Protein AF-A0A6C0AIC6-F1 (afdb_monomer)

Nearest PDB structures (foldseek):
  6isl-assembly1_B-2  TM=5.648E-01  e=3.496E+00  Streptomyces xiamenensis 318
  8th5-assembly1_A  TM=4.458E-01  e=1.297E+00  Homo sapiens
  7xhg-assembly2_C  TM=4.713E-01  e=1.448E+00  Homo sapiens
  3q90-assembly1_A  TM=4.656E-01  e=1.907E+00  Homo sapiens
  7xhg-assembly1_A  TM=4.462E-01  e=1.805E+00  Homo sapiens

Secondary structure (DSSP, 8-state):
---EEEEEEEEEEEE-TTS-EEEEEEEEEEETT--EEEEEEEEEEPPTT-------PPEEEEEEEE-SPPPHHHHHHHHHHS-SS--TTHHHHHHHHHHHHHHHHHHHHHHHHHHHHHHHHHHHHHHHHHHHHHHHHHHHHHHHHHHHHHHHHHHHHHHHHHHHHHHHHHHHHHHHHHHHT-----------------------PPPTT-PPPPPGGG----EEEETTTTEEEEPPP-

Sequence (238 aa):
MTEYVLNVECTEVKVDQNYSHISTTLFFQIDVHGNVTIKKQSYDVPSYNNQNPGSFAPEDIFILHDNIPIPKYTIEVFKQLLPVGSSRRAELYWPHYLTVIESIKICKQKIKEDLEQDKQLESERRRRDVLLEEIKQLETQLESARQADASKRNDLIRDNEKLKAENKQLWESIERKKMGEKKNPSDPVSFYQRQFKPTVMSHGWHNPGGAVICTPSNAQNSMVYNAGTGIYEPGSMF

Structure (mmCIF, N/CA/C/O backbone):
data_AF-A0A6C0AIC6-F1
#
_entry.id   AF-A0A6C0AIC6-F1
#
loop_
_atom_site.group_PDB
_atom_site.id
_atom_site.type_symbol
_atom_site.label_atom_id
_atom_site.label_alt_id
_atom_site.label_comp_id
_atom_site.label_asym_id
_atom_site.label_entity_id
_atom_site.label_seq_id
_atom_site.pdbx_PDB_ins_code
_atom_site.Cartn_x
_atom_site.Cartn_y
_atom_site.Cartn_z
_atom_site.occupancy
_atom_site.B_iso_or_equiv
_atom_site.auth_seq_id
_atom_site.auth_comp_id
_atom_site.auth_asym_id
_atom_site.auth_atom_id
_atom_site.pdbx_PDB_model_num
ATOM 1 N N . MET A 1 1 ? 1.750 -12.369 -30.652 1.00 54.22 1 MET A N 1
ATOM 2 C CA . MET A 1 1 ? 2.609 -11.202 -30.947 1.00 54.22 1 MET A CA 1
ATOM 3 C C . MET A 1 1 ? 2.457 -10.239 -29.792 1.00 54.22 1 MET A C 1
ATOM 5 O O . MET A 1 1 ? 1.321 -9.980 -29.417 1.00 54.22 1 MET A O 1
ATOM 9 N N . THR A 1 2 ? 3.557 -9.783 -29.200 1.00 69.38 2 THR A N 1
ATOM 10 C CA . THR A 1 2 ? 3.519 -8.773 -28.135 1.00 69.38 2 THR A CA 1
ATOM 11 C C . THR A 1 2 ? 3.283 -7.410 -28.775 1.00 69.38 2 THR A C 1
ATOM 13 O O . THR A 1 2 ? 4.000 -7.037 -29.701 1.00 69.38 2 THR A O 1
ATOM 16 N N . GLU A 1 3 ? 2.248 -6.701 -28.335 1.00 84.44 3 GLU A N 1
ATOM 17 C CA . GLU A 1 3 ? 1.933 -5.357 -28.818 1.00 84.44 3 GLU A CA 1
ATOM 18 C C . GLU A 1 3 ? 2.703 -4.324 -27.983 1.00 84.44 3 GLU A C 1
ATOM 20 O O . GLU A 1 3 ? 2.689 -4.376 -26.749 1.00 84.44 3 GLU A O 1
ATOM 25 N N . TYR A 1 4 ? 3.398 -3.402 -28.654 1.00 82.56 4 TYR A N 1
ATOM 26 C CA . TYR A 1 4 ? 4.244 -2.397 -28.011 1.00 82.56 4 TYR A CA 1
ATOM 27 C C . TYR A 1 4 ? 3.631 -1.005 -28.131 1.00 82.56 4 TYR A C 1
ATOM 29 O O . TYR A 1 4 ? 3.307 -0.552 -29.226 1.00 82.56 4 TYR A O 1
ATOM 37 N N . VAL A 1 5 ? 3.519 -0.304 -27.002 1.00 84.12 5 VAL A N 1
ATOM 38 C CA . VAL A 1 5 ? 3.071 1.100 -26.951 1.00 84.12 5 VAL A CA 1
ATOM 39 C C . VAL A 1 5 ? 4.210 2.076 -27.210 1.00 84.12 5 VAL A C 1
ATOM 41 O O . VAL A 1 5 ? 3.963 3.232 -27.549 1.00 84.12 5 VAL A O 1
ATOM 44 N N . LEU A 1 6 ? 5.452 1.620 -27.054 1.00 78.69 6 LEU A N 1
ATOM 45 C CA . LEU A 1 6 ? 6.650 2.349 -27.431 1.00 78.69 6 LEU A CA 1
ATOM 46 C C . LEU A 1 6 ? 7.701 1.349 -27.913 1.00 78.69 6 LEU A C 1
ATOM 48 O O . LEU A 1 6 ? 7.986 0.371 -27.228 1.00 78.69 6 LEU A O 1
ATOM 52 N N . ASN A 1 7 ? 8.271 1.601 -29.086 1.00 82.94 7 ASN A N 1
ATOM 53 C CA . ASN A 1 7 ? 9.346 0.803 -29.661 1.00 82.94 7 ASN A CA 1
ATOM 54 C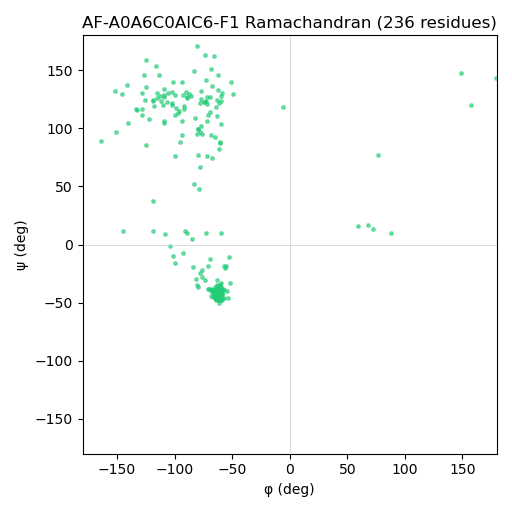 C . ASN A 1 7 ? 10.338 1.759 -30.320 1.00 82.94 7 ASN A C 1
ATOM 56 O O . ASN A 1 7 ? 10.044 2.344 -31.362 1.00 82.94 7 ASN A O 1
ATOM 60 N N . VAL A 1 8 ? 11.471 1.971 -29.662 1.00 78.00 8 VAL A N 1
ATOM 61 C CA . VAL A 1 8 ? 12.522 2.883 -30.103 1.00 78.00 8 VAL A CA 1
ATOM 62 C C . VAL A 1 8 ? 13.760 2.067 -30.417 1.00 78.00 8 VAL A C 1
ATOM 64 O O . VAL A 1 8 ? 14.212 1.265 -29.602 1.00 78.00 8 VAL A O 1
ATOM 67 N N . GLU A 1 9 ? 14.317 2.312 -31.594 1.00 78.31 9 GLU A N 1
ATOM 68 C CA . GLU A 1 9 ? 15.585 1.756 -32.039 1.00 78.31 9 GLU A CA 1
ATOM 69 C C . GLU A 1 9 ? 16.551 2.912 -32.295 1.00 78.31 9 GLU A C 1
ATOM 71 O O . GLU A 1 9 ? 16.244 3.847 -33.041 1.00 78.31 9 GLU A O 1
ATOM 76 N N . CYS A 1 10 ? 17.704 2.877 -31.634 1.00 71.69 10 CYS A N 1
ATOM 77 C CA . CYS A 1 10 ? 18.734 3.897 -31.753 1.00 71.69 10 CYS A CA 1
ATOM 78 C C . CYS A 1 10 ? 20.075 3.240 -32.068 1.00 71.69 10 CYS A C 1
ATOM 80 O O . CYS A 1 10 ? 20.604 2.492 -31.247 1.00 71.69 10 CYS A O 1
ATOM 82 N N . THR A 1 11 ? 20.630 3.548 -33.237 1.00 72.75 11 THR A N 1
ATOM 83 C CA . THR A 1 11 ? 21.897 2.983 -33.709 1.00 72.75 11 THR A CA 1
ATOM 84 C C . THR A 1 11 ? 22.983 4.048 -33.718 1.00 72.75 11 THR A C 1
ATOM 86 O O . THR A 1 11 ? 22.878 5.055 -34.417 1.00 72.75 11 THR A O 1
ATOM 89 N N . GLU A 1 12 ? 24.046 3.808 -32.963 1.00 72.69 12 GLU A N 1
ATOM 90 C CA . GLU A 1 12 ? 25.283 4.580 -32.969 1.00 72.69 12 GLU A CA 1
ATOM 91 C C . GLU A 1 12 ? 26.339 3.820 -33.783 1.00 72.69 12 GLU A C 1
ATOM 93 O O . GLU A 1 12 ? 26.426 2.594 -33.705 1.00 72.69 12 GLU A O 1
ATOM 98 N N . VAL A 1 13 ? 27.140 4.526 -34.582 1.00 66.50 13 VAL A N 1
ATOM 99 C CA . VAL A 1 13 ? 28.290 3.945 -35.290 1.00 66.50 13 VAL A CA 1
ATOM 100 C C . VAL A 1 13 ? 29.520 4.721 -34.861 1.00 66.50 13 VAL A C 1
ATOM 102 O O . VAL A 1 13 ? 29.683 5.871 -35.253 1.00 66.50 13 VAL A O 1
ATOM 105 N N . LYS A 1 14 ? 30.380 4.093 -34.062 1.00 67.88 14 LYS A N 1
ATOM 106 C CA . LYS A 1 14 ? 31.665 4.661 -33.661 1.00 67.88 14 LYS A CA 1
ATOM 107 C C . LYS A 1 14 ? 32.748 4.186 -34.605 1.00 67.88 14 LYS A C 1
ATOM 109 O O . LYS A 1 14 ? 32.785 3.021 -34.993 1.00 67.88 14 LYS A O 1
ATOM 114 N N . VAL A 1 15 ? 33.645 5.096 -34.954 1.00 62.31 15 VAL A N 1
ATOM 115 C CA . VAL A 1 15 ? 34.901 4.748 -35.615 1.00 62.31 15 VAL A CA 1
ATOM 116 C C . VAL A 1 15 ? 35.950 4.659 -34.520 1.00 62.31 15 VAL A C 1
ATOM 118 O O . VAL A 1 15 ? 36.215 5.651 -33.842 1.00 62.31 15 VAL A O 1
ATOM 121 N N . ASP A 1 16 ? 36.495 3.469 -34.303 1.00 62.94 16 ASP A N 1
ATOM 122 C CA . ASP A 1 16 ? 37.614 3.304 -33.381 1.00 62.94 16 ASP A CA 1
ATOM 123 C C . ASP A 1 16 ? 38.902 3.872 -34.006 1.00 62.94 16 ASP A C 1
ATOM 125 O O . ASP A 1 16 ? 38.997 4.073 -35.220 1.00 62.94 16 ASP A O 1
ATOM 129 N N . GLN A 1 17 ? 39.923 4.111 -33.183 1.00 60.12 17 GLN A N 1
ATOM 130 C CA . GLN A 1 17 ? 41.223 4.665 -33.581 1.00 60.12 17 GLN A CA 1
ATOM 131 C C . GLN A 1 17 ? 41.917 3.843 -34.684 1.00 60.12 17 GLN A C 1
ATOM 133 O O . GLN A 1 17 ? 42.757 4.367 -35.413 1.00 60.12 17 GLN A O 1
ATOM 138 N N . ASN A 1 18 ? 41.522 2.577 -34.847 1.00 62.12 18 ASN A N 1
ATOM 139 C CA . ASN A 1 18 ? 42.012 1.655 -35.870 1.00 62.12 18 ASN A CA 1
ATOM 140 C C . ASN A 1 18 ? 41.199 1.670 -37.183 1.00 62.12 18 ASN A C 1
ATOM 142 O O . ASN A 1 18 ? 41.371 0.774 -38.007 1.00 62.12 18 ASN A O 1
ATOM 146 N N . TYR A 1 19 ? 40.301 2.643 -37.392 1.00 59.47 19 TYR A N 1
ATOM 147 C CA . TYR A 1 19 ? 39.369 2.702 -38.535 1.00 59.47 19 TYR A CA 1
ATOM 148 C C . TYR A 1 19 ? 38.418 1.494 -38.646 1.00 59.47 19 TYR A C 1
ATOM 150 O O . TYR A 1 19 ? 37.790 1.277 -39.685 1.00 59.47 19 TYR A O 1
ATOM 158 N N . SER A 1 20 ? 38.284 0.706 -37.579 1.00 61.06 20 SER A N 1
ATOM 159 C CA . SER A 1 20 ? 37.204 -0.263 -37.431 1.00 61.06 20 SER A CA 1
ATOM 160 C C . SER A 1 20 ? 35.926 0.477 -37.054 1.00 61.06 20 SER A C 1
ATOM 162 O O . SER A 1 20 ? 35.912 1.335 -36.170 1.00 61.06 20 SER A O 1
ATOM 164 N N . HIS A 1 21 ? 34.841 0.160 -37.750 1.00 66.88 21 HIS A N 1
ATOM 165 C CA . HIS A 1 21 ? 33.531 0.712 -37.456 1.00 66.88 21 HIS A CA 1
ATOM 166 C C . HIS A 1 21 ? 32.839 -0.242 -36.480 1.00 66.88 21 HIS A C 1
ATOM 168 O O . HIS A 1 21 ? 32.621 -1.398 -36.812 1.00 66.88 21 HIS A O 1
ATOM 174 N N . ILE A 1 22 ? 32.494 0.218 -35.283 1.00 69.25 22 ILE A N 1
ATOM 175 C CA . ILE A 1 22 ? 31.674 -0.544 -34.337 1.00 69.25 22 ILE A CA 1
ATOM 176 C C . ILE A 1 22 ? 30.307 0.109 -34.328 1.00 69.25 22 ILE A C 1
ATOM 178 O O . ILE A 1 22 ? 30.186 1.300 -34.035 1.00 69.25 22 ILE A O 1
ATOM 182 N N . SER A 1 23 ? 29.267 -0.656 -34.629 1.00 73.12 23 SER A N 1
ATOM 183 C CA . SER A 1 23 ? 27.908 -0.163 -34.496 1.00 73.12 23 SER A CA 1
ATOM 184 C C . SER A 1 23 ? 27.226 -0.773 -33.289 1.00 73.12 23 SER A C 1
ATOM 186 O O . SER A 1 23 ? 27.244 -1.978 -33.076 1.00 73.12 23 SER A O 1
ATOM 188 N N . THR A 1 24 ? 26.620 0.081 -32.478 1.00 74.06 24 THR A N 1
ATOM 189 C CA . THR A 1 24 ? 25.847 -0.294 -31.304 1.00 74.06 24 THR A CA 1
ATOM 190 C C . THR A 1 24 ? 24.399 0.108 -31.525 1.00 74.06 24 THR A C 1
ATOM 192 O O . THR A 1 24 ? 24.121 1.274 -31.783 1.00 74.06 24 THR A O 1
ATOM 195 N N . THR A 1 25 ? 23.467 -0.830 -31.379 1.00 76.19 25 THR A N 1
ATOM 196 C CA . THR A 1 25 ? 22.026 -0.558 -31.438 1.00 76.19 25 THR A CA 1
ATOM 197 C C . THR A 1 25 ? 21.384 -0.767 -30.074 1.00 76.19 25 THR A C 1
ATOM 199 O O . THR A 1 25 ? 21.554 -1.809 -29.445 1.00 76.19 25 THR A O 1
ATOM 202 N N . LEU A 1 26 ? 20.648 0.235 -29.605 1.00 75.56 26 LEU A N 1
ATOM 203 C CA . LEU A 1 26 ? 19.804 0.176 -28.422 1.00 75.56 26 LEU A CA 1
ATOM 204 C C . LEU A 1 26 ? 18.348 0.030 -28.861 1.00 75.56 26 LEU A C 1
ATOM 206 O O . LEU A 1 26 ? 17.804 0.910 -29.524 1.00 75.56 26 LEU A O 1
ATOM 210 N N . PHE A 1 27 ? 17.716 -1.052 -28.433 1.00 80.25 27 PHE A N 1
ATOM 211 C CA . PHE A 1 27 ? 16.282 -1.263 -28.521 1.00 80.25 27 PHE A CA 1
ATOM 212 C C . PHE A 1 27 ? 15.664 -0.944 -27.168 1.00 80.25 27 PHE A C 1
ATOM 214 O O . PHE A 1 27 ? 16.094 -1.455 -26.132 1.00 80.25 27 PHE A O 1
ATOM 221 N N . PHE A 1 28 ? 14.641 -0.107 -27.182 1.00 79.50 28 PHE A N 1
ATOM 222 C CA . PHE A 1 28 ? 13.877 0.270 -26.010 1.00 79.50 28 PHE A CA 1
ATOM 223 C C . PHE A 1 28 ? 12.397 0.051 -26.305 1.00 79.50 28 PHE A C 1
ATOM 225 O O . PHE A 1 28 ? 11.803 0.735 -27.138 1.00 79.50 28 PHE A O 1
ATOM 232 N N . GLN A 1 29 ? 11.812 -0.932 -25.633 1.00 85.31 29 GLN A N 1
ATOM 233 C CA . GLN A 1 29 ? 10.459 -1.402 -25.877 1.00 85.31 29 GLN A CA 1
ATOM 234 C C . GLN A 1 29 ? 9.637 -1.347 -24.597 1.00 85.31 29 GLN A C 1
ATOM 236 O O . GLN A 1 29 ? 10.093 -1.767 -23.535 1.00 85.31 29 GLN A O 1
ATOM 241 N N . ILE A 1 30 ? 8.408 -0.854 -24.713 1.00 82.12 30 ILE A N 1
ATOM 242 C CA . ILE A 1 30 ? 7.400 -0.898 -23.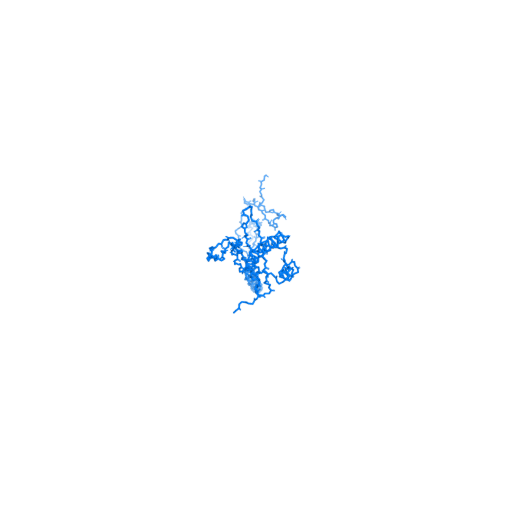659 1.00 82.12 30 ILE A CA 1
ATOM 243 C C . ILE A 1 30 ? 6.153 -1.557 -24.235 1.00 82.12 30 ILE A C 1
ATOM 245 O O . ILE A 1 30 ? 5.643 -1.114 -25.268 1.00 82.12 30 ILE A O 1
ATOM 249 N N . ASP A 1 31 ? 5.675 -2.617 -23.592 1.00 86.19 31 ASP A N 1
ATOM 250 C CA . ASP A 1 31 ? 4.458 -3.314 -24.012 1.00 86.19 31 ASP A CA 1
ATOM 251 C C . ASP A 1 31 ? 3.172 -2.607 -23.538 1.00 86.19 31 ASP A C 1
ATOM 253 O O . ASP A 1 31 ? 3.204 -1.668 -22.739 1.00 86.19 31 ASP A O 1
ATOM 257 N N . VAL A 1 32 ? 2.013 -3.059 -24.022 1.00 84.12 32 VAL A N 1
ATOM 258 C CA . VAL A 1 32 ? 0.688 -2.547 -23.604 1.00 84.12 32 VAL A CA 1
ATOM 259 C C . VAL A 1 32 ? 0.404 -2.653 -22.102 1.00 84.12 32 VAL A C 1
ATOM 261 O O . VAL A 1 32 ? -0.473 -1.951 -21.593 1.00 84.12 32 VAL A O 1
ATOM 264 N N . HIS A 1 33 ? 1.140 -3.502 -21.386 1.00 81.75 33 HIS A N 1
ATOM 265 C CA . HIS A 1 33 ? 1.026 -3.681 -19.944 1.00 81.75 33 HIS A CA 1
ATOM 266 C C . HIS A 1 33 ? 1.995 -2.784 -19.162 1.00 81.75 33 HIS A C 1
ATOM 268 O O . HIS A 1 33 ? 1.874 -2.699 -17.945 1.00 81.75 33 HIS A O 1
ATOM 274 N N . GLY A 1 34 ? 2.903 -2.071 -19.836 1.00 74.62 34 GLY A N 1
ATOM 275 C CA . GLY A 1 34 ? 3.906 -1.206 -19.219 1.00 74.62 34 GLY A CA 1
ATOM 276 C C . GLY A 1 34 ? 5.204 -1.925 -18.847 1.00 74.62 34 GLY A C 1
ATOM 277 O O . GLY A 1 34 ? 6.036 -1.331 -18.159 1.00 74.62 34 GLY A O 1
ATOM 278 N N . ASN A 1 35 ? 5.406 -3.175 -19.272 1.00 81.06 35 ASN A N 1
ATOM 279 C CA . ASN A 1 35 ? 6.665 -3.885 -19.056 1.00 81.06 35 ASN A CA 1
ATOM 280 C C . ASN A 1 35 ? 7.739 -3.321 -19.975 1.00 81.06 35 ASN A C 1
ATOM 282 O O . ASN A 1 35 ? 7.477 -3.007 -21.137 1.00 81.06 35 ASN A O 1
ATOM 286 N N . VAL A 1 36 ? 8.958 -3.213 -19.455 1.00 81.44 36 VAL A N 1
ATOM 287 C CA . VAL A 1 36 ? 10.064 -2.563 -20.160 1.00 81.44 36 VAL A CA 1
ATOM 288 C C . VAL A 1 36 ? 11.069 -3.622 -20.592 1.00 81.44 36 VAL A C 1
ATOM 290 O O . VAL A 1 36 ? 11.547 -4.407 -19.775 1.00 81.44 36 VAL A O 1
ATOM 293 N N . THR A 1 37 ? 11.405 -3.621 -21.878 1.00 82.56 37 THR A N 1
ATOM 294 C CA . THR A 1 37 ? 12.504 -4.400 -22.447 1.00 82.56 37 THR A CA 1
ATOM 295 C C . THR A 1 37 ? 13.535 -3.449 -23.036 1.00 82.56 37 THR A C 1
ATOM 297 O O . THR A 1 37 ? 13.235 -2.676 -23.942 1.00 82.56 37 THR A O 1
ATOM 300 N N . ILE A 1 38 ? 14.760 -3.504 -22.520 1.00 77.75 38 ILE A N 1
ATOM 301 C CA . ILE A 1 38 ? 15.888 -2.720 -23.025 1.00 77.75 38 ILE A CA 1
ATOM 302 C C . ILE A 1 38 ? 16.954 -3.689 -23.490 1.00 77.75 38 ILE A C 1
ATOM 304 O O . ILE A 1 38 ? 17.424 -4.513 -22.709 1.00 77.75 38 ILE A O 1
ATOM 308 N N . LYS A 1 39 ? 17.356 -3.577 -24.749 1.00 81.12 39 LYS A N 1
ATOM 309 C CA . LYS A 1 39 ? 18.351 -4.451 -25.351 1.00 81.12 39 LYS A CA 1
ATOM 310 C C . LYS A 1 39 ? 19.440 -3.623 -26.015 1.00 81.12 39 LYS A C 1
ATOM 312 O O . LYS A 1 39 ? 19.137 -2.729 -26.791 1.00 81.12 39 LYS A O 1
ATOM 317 N N . LYS A 1 40 ? 20.704 -3.918 -25.733 1.00 76.00 40 LYS A N 1
ATOM 318 C CA . LYS A 1 40 ? 21.862 -3.333 -26.415 1.00 76.00 40 LYS A CA 1
ATOM 319 C C . LYS A 1 40 ? 22.539 -4.422 -27.233 1.00 76.00 40 LYS A C 1
ATOM 321 O O . LYS A 1 40 ? 22.948 -5.433 -26.670 1.00 76.00 40 LYS A O 1
ATOM 326 N N . GLN A 1 41 ? 22.679 -4.193 -28.528 1.00 78.69 41 GLN A N 1
ATOM 327 C CA . GLN A 1 41 ? 23.420 -5.043 -29.451 1.00 78.69 41 GLN A CA 1
ATOM 328 C C . GLN A 1 41 ? 24.641 -4.295 -29.970 1.00 78.69 41 GLN A C 1
ATOM 330 O O . GLN A 1 41 ? 24.569 -3.083 -30.168 1.00 78.69 41 GLN A O 1
ATOM 335 N N . SER A 1 42 ? 25.745 -4.994 -30.208 1.00 74.12 42 SER A N 1
ATOM 336 C CA . SER A 1 42 ? 26.882 -4.447 -30.951 1.00 74.12 42 SER A CA 1
ATOM 337 C C . SER A 1 42 ? 27.246 -5.363 -32.103 1.00 74.12 42 SER A C 1
ATOM 339 O O . SER A 1 42 ? 27.118 -6.582 -31.998 1.00 74.12 42 SER A O 1
ATOM 341 N N . TYR A 1 43 ? 27.699 -4.765 -33.195 1.00 73.19 43 TYR A N 1
ATOM 342 C CA . TYR A 1 43 ? 28.222 -5.468 -34.350 1.00 73.19 43 TYR A CA 1
ATOM 343 C C . TYR A 1 43 ? 29.423 -4.722 -34.924 1.00 73.19 43 TYR A C 1
ATOM 345 O O . TYR A 1 43 ? 29.417 -3.494 -35.052 1.00 73.19 43 TYR A O 1
ATOM 353 N N . ASP A 1 44 ? 30.450 -5.485 -35.281 1.00 66.38 44 ASP A N 1
ATOM 354 C CA . ASP A 1 44 ? 31.583 -4.971 -36.036 1.00 66.38 44 ASP A CA 1
ATOM 355 C C . ASP A 1 44 ? 31.147 -4.745 -37.484 1.00 66.38 44 ASP A C 1
ATOM 357 O O . ASP A 1 44 ? 30.668 -5.645 -38.176 1.00 66.38 44 ASP A O 1
ATOM 361 N N . VAL A 1 45 ? 31.293 -3.510 -37.946 1.00 63.81 45 VAL A N 1
ATOM 362 C CA . VAL A 1 45 ? 31.045 -3.117 -39.326 1.00 63.81 45 VAL A CA 1
ATOM 363 C C . VAL A 1 45 ? 32.374 -3.247 -40.079 1.00 63.81 45 VAL A C 1
ATOM 365 O O . VAL A 1 45 ? 33.345 -2.554 -39.754 1.00 63.81 45 VAL A O 1
ATOM 368 N N . PRO A 1 46 ? 32.460 -4.139 -41.081 1.00 57.12 46 PRO A N 1
ATOM 369 C CA . PRO A 1 46 ? 33.702 -4.359 -41.805 1.00 57.12 46 PRO A CA 1
ATOM 370 C C . PRO A 1 46 ? 34.135 -3.075 -42.519 1.00 57.12 46 PRO A C 1
ATOM 372 O O . PRO A 1 46 ? 33.338 -2.423 -43.195 1.00 57.12 46 PRO A O 1
ATOM 375 N N . SER A 1 47 ? 35.413 -2.711 -42.385 1.00 57.38 47 SER A N 1
ATOM 376 C CA . SER A 1 47 ? 35.993 -1.666 -43.230 1.00 57.38 47 SER A CA 1
ATOM 377 C C . SER A 1 47 ? 36.083 -2.181 -44.672 1.00 57.38 47 SER A C 1
ATOM 379 O O . SER A 1 47 ? 36.248 -3.383 -44.901 1.00 57.38 47 SER A O 1
ATOM 381 N N . TYR A 1 48 ? 36.002 -1.271 -45.647 1.00 53.31 48 TYR A N 1
ATOM 382 C CA . TYR A 1 48 ? 36.007 -1.570 -47.090 1.00 53.31 48 TYR A CA 1
ATOM 383 C C . TYR A 1 48 ? 37.193 -2.440 -47.576 1.00 53.31 48 TYR A C 1
ATOM 385 O O . TYR A 1 48 ? 37.158 -2.921 -48.706 1.00 53.31 48 TYR A O 1
ATOM 393 N N . ASN A 1 49 ? 38.219 -2.673 -46.746 1.00 52.56 49 ASN A N 1
ATOM 394 C CA . ASN A 1 49 ? 39.432 -3.416 -47.096 1.00 52.56 49 ASN A CA 1
ATOM 395 C C . ASN A 1 49 ? 39.523 -4.852 -46.544 1.00 52.56 49 ASN A C 1
ATOM 397 O O . ASN A 1 49 ? 40.499 -5.535 -46.849 1.00 52.56 49 ASN A O 1
ATOM 401 N N . ASN A 1 50 ? 38.551 -5.350 -45.770 1.00 50.47 50 ASN A N 1
ATOM 402 C CA . ASN A 1 50 ? 38.615 -6.719 -45.243 1.00 50.47 50 ASN A CA 1
ATOM 403 C C . ASN A 1 50 ? 37.884 -7.723 -46.150 1.00 50.47 50 ASN A C 1
ATOM 405 O O . ASN A 1 50 ? 36.662 -7.812 -46.158 1.00 50.47 50 ASN A O 1
ATOM 409 N N . GLN A 1 51 ? 38.657 -8.535 -46.879 1.00 49.72 51 GLN A N 1
ATOM 410 C CA . GLN A 1 51 ? 38.185 -9.612 -47.767 1.00 49.72 51 GLN A CA 1
ATOM 411 C C . GLN A 1 51 ? 37.640 -10.858 -47.039 1.00 49.72 51 GLN A C 1
ATOM 413 O O . GLN A 1 51 ? 37.372 -11.869 -47.682 1.00 49.72 51 GLN A O 1
ATOM 418 N N . ASN A 1 52 ? 37.451 -10.808 -45.718 1.00 48.75 52 ASN A N 1
ATOM 419 C CA . ASN A 1 52 ? 36.849 -11.901 -44.959 1.00 48.75 52 ASN A CA 1
ATOM 420 C C . ASN A 1 52 ? 35.443 -11.505 -44.489 1.00 48.75 52 ASN A C 1
ATOM 422 O O . ASN A 1 52 ? 35.324 -10.761 -43.513 1.00 48.75 52 ASN A O 1
ATOM 426 N N . PRO A 1 53 ? 34.374 -12.024 -45.123 1.00 48.69 53 PRO A N 1
ATOM 427 C CA . PRO A 1 53 ? 33.014 -11.905 -44.623 1.00 48.69 53 PRO A CA 1
ATOM 428 C C . PRO A 1 53 ? 32.838 -12.922 -43.489 1.00 48.69 53 PRO A C 1
ATOM 430 O O . PRO A 1 53 ? 32.149 -13.931 -43.624 1.00 48.69 53 PRO A O 1
ATOM 433 N N . GLY A 1 54 ? 33.541 -12.705 -42.378 1.00 47.44 54 GLY A N 1
ATOM 434 C CA . GLY A 1 54 ? 33.249 -13.419 -41.145 1.00 47.44 54 GLY A CA 1
ATOM 435 C C . GLY A 1 54 ? 31.809 -13.106 -40.755 1.00 47.44 54 GLY A C 1
ATOM 436 O O . GLY A 1 54 ? 31.409 -11.948 -40.732 1.00 47.44 54 GLY A O 1
ATOM 437 N N . SER A 1 55 ? 31.012 -14.140 -40.518 1.00 47.97 55 SER A N 1
ATOM 438 C CA . SER A 1 55 ? 29.656 -14.043 -39.983 1.00 47.97 55 SER A CA 1
ATOM 439 C C . SER A 1 55 ? 29.701 -13.377 -38.600 1.00 47.97 55 SER A C 1
ATOM 441 O O . SER A 1 55 ? 29.812 -14.064 -37.585 1.00 47.97 55 SER A O 1
ATOM 443 N N . PHE A 1 56 ? 29.635 -12.050 -38.546 1.00 54.66 56 PHE A N 1
ATOM 444 C CA . PHE A 1 56 ? 29.506 -11.321 -37.290 1.00 54.66 56 PHE A CA 1
ATOM 445 C C . PHE A 1 56 ? 28.037 -11.359 -36.878 1.00 54.66 56 PHE A C 1
ATOM 447 O O . PHE A 1 56 ? 27.208 -10.592 -37.369 1.00 54.66 56 PHE A O 1
ATOM 454 N N . ALA A 1 57 ? 27.696 -12.329 -36.032 1.00 57.00 57 ALA A N 1
ATOM 455 C CA . ALA A 1 57 ? 26.393 -12.359 -35.392 1.00 57.00 57 ALA A CA 1
ATOM 456 C C . ALA A 1 57 ? 26.306 -11.169 -34.419 1.00 57.00 57 ALA A C 1
ATOM 458 O O . ALA A 1 57 ? 27.276 -10.913 -33.706 1.00 57.00 57 ALA A O 1
ATOM 459 N N . PRO A 1 58 ? 25.185 -10.429 -34.382 1.00 59.38 58 PRO A N 1
ATOM 460 C CA . PRO A 1 58 ? 25.003 -9.366 -33.405 1.00 59.38 58 PRO A CA 1
ATOM 461 C C . PRO A 1 58 ? 25.089 -9.960 -31.999 1.00 59.38 58 PRO A C 1
ATOM 463 O O . PRO A 1 58 ? 24.342 -10.883 -31.665 1.00 59.38 58 PRO A O 1
ATOM 466 N N . GLU A 1 59 ? 25.996 -9.435 -31.179 1.00 60.59 59 GLU A N 1
ATOM 467 C CA . GLU A 1 59 ? 26.114 -9.854 -29.787 1.00 60.59 59 GLU A CA 1
ATOM 468 C C . GLU A 1 59 ? 25.203 -8.992 -28.915 1.00 60.59 59 GLU A C 1
ATOM 470 O O . GLU A 1 59 ? 25.263 -7.756 -28.928 1.00 60.59 59 GLU A O 1
ATOM 475 N N . ASP A 1 60 ? 24.347 -9.658 -28.143 1.00 60.94 60 ASP A N 1
ATOM 476 C CA . ASP A 1 60 ? 23.499 -9.022 -27.145 1.00 60.94 60 ASP A CA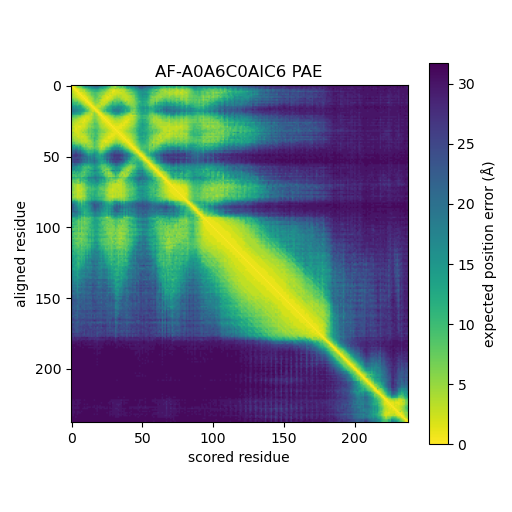 1
ATOM 477 C C . ASP A 1 60 ? 24.351 -8.677 -25.921 1.00 60.94 60 ASP A C 1
ATOM 479 O O . ASP A 1 60 ? 24.574 -9.500 -25.038 1.00 60.94 60 ASP A O 1
ATOM 483 N N . ILE A 1 61 ? 24.835 -7.439 -25.863 1.00 59.06 61 ILE A N 1
ATOM 484 C CA . ILE A 1 61 ? 25.696 -6.959 -24.774 1.00 59.06 61 ILE A CA 1
ATOM 485 C C . ILE A 1 61 ? 24.897 -6.741 -23.486 1.00 59.06 61 ILE A C 1
ATOM 487 O O . ILE A 1 61 ? 25.427 -6.854 -22.382 1.00 59.06 61 ILE A O 1
ATOM 491 N N . PHE A 1 62 ? 23.619 -6.383 -23.605 1.00 58.56 62 PHE A N 1
ATOM 492 C CA . PHE A 1 62 ? 22.768 -6.115 -22.453 1.00 58.56 62 PHE A CA 1
ATOM 493 C C . PHE A 1 62 ? 21.314 -6.410 -22.786 1.00 58.56 62 PHE A C 1
ATOM 495 O O . PHE A 1 62 ? 20.810 -5.938 -23.803 1.00 58.56 62 PHE A O 1
ATOM 502 N N . ILE A 1 63 ? 20.634 -7.144 -21.909 1.00 63.88 63 ILE A N 1
ATOM 503 C CA . ILE A 1 63 ? 19.194 -7.366 -21.983 1.00 63.88 63 ILE A CA 1
ATOM 504 C C . ILE A 1 63 ? 18.620 -7.140 -20.586 1.00 63.88 63 ILE A C 1
ATOM 506 O O . ILE A 1 63 ? 18.938 -7.867 -19.648 1.00 63.88 63 ILE A O 1
ATOM 510 N N . LEU A 1 64 ? 17.767 -6.132 -20.452 1.00 65.12 64 LEU A N 1
ATOM 511 C CA . LEU A 1 64 ? 16.943 -5.906 -19.274 1.00 65.12 64 LEU A CA 1
ATOM 512 C C . LEU A 1 64 ? 15.504 -6.219 -19.655 1.00 65.12 64 LEU A C 1
ATOM 514 O O . LEU A 1 64 ? 14.873 -5.454 -20.380 1.00 65.12 64 LEU A O 1
ATOM 518 N N . HIS A 1 65 ? 15.013 -7.356 -19.172 1.00 67.75 65 HIS A N 1
ATOM 519 C CA . HIS A 1 65 ? 13.595 -7.688 -19.159 1.00 67.75 65 HIS A CA 1
ATOM 520 C C . HIS A 1 65 ? 13.059 -7.389 -17.771 1.00 67.75 65 HIS A C 1
ATOM 522 O O . HIS A 1 65 ? 13.510 -7.980 -16.790 1.00 67.75 65 HIS A O 1
ATOM 528 N N . ASP A 1 66 ? 12.121 -6.458 -17.683 1.00 63.28 66 ASP A N 1
ATOM 529 C CA . ASP A 1 66 ? 11.575 -6.048 -16.404 1.00 63.28 66 ASP A CA 1
ATOM 530 C C . ASP A 1 66 ? 10.047 -6.004 -16.469 1.00 63.28 66 ASP A C 1
ATOM 532 O O . ASP A 1 66 ? 9.452 -5.217 -17.211 1.00 63.28 66 ASP A O 1
ATOM 536 N N . ASN A 1 67 ? 9.448 -6.880 -15.660 1.00 67.94 67 ASN A N 1
ATOM 537 C CA . ASN A 1 67 ? 8.013 -7.137 -15.577 1.00 67.94 67 ASN A CA 1
ATOM 538 C C . ASN A 1 67 ? 7.303 -6.237 -14.556 1.00 67.94 67 ASN A C 1
ATOM 540 O O . ASN A 1 67 ? 6.160 -6.508 -14.198 1.00 67.94 67 ASN A O 1
ATOM 544 N N . ILE A 1 68 ? 7.980 -5.220 -14.013 1.00 69.62 68 ILE A N 1
ATOM 545 C CA . ILE A 1 68 ? 7.323 -4.205 -13.190 1.00 69.62 68 ILE A CA 1
ATOM 546 C C . ILE A 1 68 ? 6.694 -3.182 -14.144 1.00 69.62 68 ILE A C 1
ATOM 548 O O . ILE A 1 68 ? 7.445 -2.424 -14.781 1.00 69.62 68 ILE A O 1
ATOM 552 N N . PRO A 1 69 ? 5.352 -3.150 -14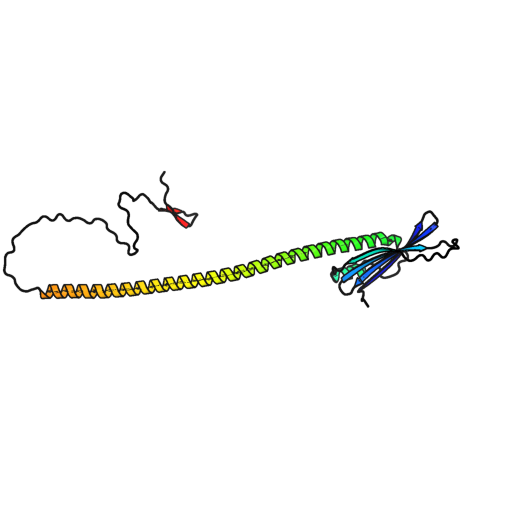.256 1.00 75.56 69 PRO A N 1
ATOM 553 C CA . PRO A 1 69 ? 4.670 -2.285 -15.197 1.00 75.56 69 PRO A CA 1
ATOM 554 C C . PRO A 1 69 ? 4.815 -0.828 -14.768 1.00 75.56 69 PRO A C 1
ATOM 556 O O . PRO A 1 69 ? 4.511 -0.467 -13.629 1.00 75.56 69 PRO A O 1
ATOM 559 N N . ILE A 1 70 ? 5.282 0.025 -15.677 1.00 78.62 70 ILE A N 1
ATOM 560 C CA . ILE A 1 70 ? 5.334 1.462 -15.417 1.00 78.62 70 ILE A CA 1
ATOM 561 C C . ILE A 1 70 ? 3.973 2.126 -15.697 1.00 78.62 70 ILE A C 1
ATOM 563 O O . ILE A 1 70 ? 3.239 1.690 -16.589 1.00 78.62 70 ILE A O 1
ATOM 567 N N . PRO A 1 71 ? 3.613 3.204 -14.979 1.00 78.06 71 PRO A N 1
ATOM 568 C CA . PRO A 1 71 ? 2.330 3.871 -15.165 1.00 78.06 71 PRO A CA 1
ATOM 569 C C . PRO A 1 71 ? 2.147 4.467 -16.567 1.00 78.06 71 PRO A C 1
ATOM 571 O O . PRO A 1 71 ? 3.075 5.024 -17.155 1.00 78.06 71 PRO A O 1
ATOM 574 N N . LYS A 1 72 ? 0.904 4.455 -17.070 1.00 80.88 72 LYS A N 1
ATOM 575 C CA . LYS A 1 72 ? 0.557 4.979 -18.407 1.00 80.88 72 LYS A CA 1
ATOM 576 C C . LYS A 1 72 ? 0.999 6.426 -18.635 1.00 80.88 72 LYS A C 1
ATOM 578 O O . LYS A 1 72 ? 1.500 6.741 -19.707 1.00 80.88 72 LYS A O 1
ATOM 583 N N . TYR A 1 73 ? 0.865 7.300 -17.637 1.00 80.44 73 TYR A N 1
ATOM 584 C CA . TYR A 1 73 ? 1.300 8.695 -17.772 1.00 80.44 73 TYR A CA 1
ATOM 585 C C . TYR A 1 73 ? 2.819 8.802 -17.988 1.00 80.44 73 TYR A C 1
ATOM 587 O O . TYR A 1 73 ? 3.276 9.659 -18.736 1.00 80.44 73 TYR A O 1
ATOM 595 N N . THR A 1 74 ? 3.606 7.911 -17.374 1.00 77.69 74 THR A N 1
ATOM 596 C CA . THR A 1 74 ? 5.061 7.854 -17.546 1.00 77.69 74 THR A CA 1
ATOM 597 C C . THR A 1 74 ? 5.419 7.410 -18.963 1.00 77.69 74 THR A C 1
ATOM 599 O O . THR A 1 74 ? 6.330 7.966 -19.570 1.00 77.69 74 THR A O 1
ATOM 602 N N . ILE A 1 75 ? 4.656 6.467 -19.525 1.00 78.25 75 ILE A N 1
ATOM 603 C CA . ILE A 1 75 ? 4.797 6.030 -20.921 1.00 78.25 75 ILE A CA 1
ATOM 604 C C . ILE A 1 75 ? 4.560 7.203 -21.882 1.00 78.25 75 ILE A C 1
ATOM 606 O O . ILE A 1 75 ? 5.346 7.399 -22.807 1.00 78.25 75 ILE A O 1
ATOM 610 N N . GLU A 1 76 ? 3.522 8.012 -21.654 1.00 79.31 76 GLU A N 1
ATOM 611 C CA . GLU A 1 76 ? 3.238 9.191 -22.487 1.00 79.31 76 GLU A CA 1
ATOM 612 C C . GLU A 1 76 ? 4.347 10.248 -22.407 1.00 79.31 76 GLU A C 1
ATOM 614 O O . GLU A 1 76 ? 4.733 10.817 -23.427 1.00 79.31 76 GLU A O 1
ATOM 619 N N . VAL A 1 77 ? 4.936 10.456 -21.225 1.00 78.62 77 VAL A N 1
ATOM 620 C CA . VAL A 1 77 ? 6.119 11.318 -21.075 1.00 78.62 77 VAL A CA 1
ATOM 621 C C . VAL A 1 77 ? 7.308 10.754 -21.859 1.00 78.62 77 VAL A C 1
ATOM 623 O O . VAL A 1 77 ? 7.979 11.494 -22.576 1.00 78.62 77 VAL A O 1
ATOM 626 N N . PHE A 1 78 ? 7.557 9.442 -21.803 1.00 75.31 78 PHE A N 1
ATOM 627 C CA . PHE A 1 78 ? 8.644 8.829 -22.572 1.00 75.31 78 PHE A CA 1
ATOM 628 C C . PHE A 1 78 ? 8.443 8.918 -24.082 1.00 75.31 78 PHE A C 1
ATOM 630 O O . PHE A 1 78 ? 9.415 9.168 -24.787 1.00 75.31 78 PHE A O 1
ATOM 637 N N . LYS A 1 79 ? 7.208 8.806 -24.584 1.00 75.56 79 LYS A N 1
ATOM 638 C CA . LYS A 1 79 ? 6.897 9.043 -26.006 1.00 75.56 79 LYS A CA 1
ATOM 639 C C . LYS A 1 79 ? 7.259 10.457 -26.466 1.00 75.56 79 LYS A C 1
ATOM 641 O O . LYS A 1 79 ? 7.624 10.640 -27.620 1.00 75.56 79 LYS A O 1
ATOM 646 N N . GLN A 1 80 ? 7.148 11.451 -25.584 1.00 75.19 80 GLN A N 1
ATOM 647 C CA . GLN A 1 80 ? 7.524 12.834 -25.891 1.00 75.19 80 GLN A CA 1
ATOM 648 C C . GLN A 1 80 ? 9.039 13.054 -25.806 1.00 75.19 80 GLN A C 1
ATOM 650 O O . GLN A 1 80 ? 9.595 13.827 -26.582 1.00 75.19 80 GLN A O 1
ATOM 655 N N . LEU A 1 81 ? 9.706 12.391 -24.856 1.00 71.19 81 LEU A N 1
ATOM 656 C CA . LEU A 1 81 ? 11.141 12.552 -24.615 1.00 71.19 81 LEU A CA 1
ATOM 657 C C . LEU A 1 81 ? 12.011 11.740 -25.575 1.00 71.19 81 LEU A C 1
ATOM 659 O O . LEU A 1 81 ? 13.147 12.133 -25.839 1.00 71.19 81 LEU A O 1
ATOM 663 N N . LEU A 1 82 ? 11.523 10.601 -26.059 1.00 69.19 82 LEU A N 1
ATOM 664 C CA . LEU A 1 82 ? 12.256 9.727 -26.963 1.00 69.19 82 LEU A CA 1
ATOM 665 C C 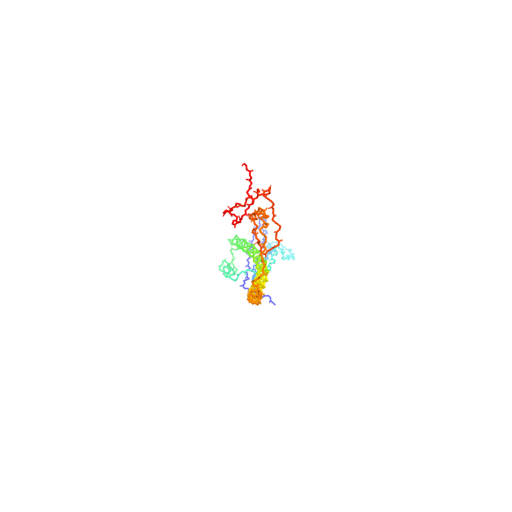. LEU A 1 82 ? 11.806 10.036 -28.394 1.00 69.19 82 LEU A C 1
ATOM 667 O O . LEU A 1 82 ? 10.647 9.789 -28.728 1.00 69.19 82 LEU A O 1
ATOM 671 N N . PRO A 1 83 ? 12.681 10.592 -29.250 1.00 63.69 83 PRO A N 1
ATOM 672 C CA . PRO A 1 83 ? 12.306 10.890 -30.622 1.00 63.69 83 PRO A CA 1
ATOM 673 C C . PRO A 1 83 ? 11.922 9.593 -31.344 1.00 63.69 83 PRO A C 1
ATOM 675 O O . PRO A 1 83 ? 12.717 8.661 -31.449 1.00 63.69 83 PRO A O 1
ATOM 678 N N . VAL A 1 84 ? 10.691 9.537 -31.853 1.00 56.84 84 VAL A N 1
ATOM 679 C CA . VAL A 1 84 ? 10.219 8.428 -32.686 1.00 56.84 84 VAL A CA 1
ATOM 680 C C . VAL A 1 84 ? 10.785 8.630 -34.090 1.00 56.84 84 VAL A C 1
ATOM 682 O O . VAL A 1 84 ? 10.262 9.413 -34.880 1.00 56.84 84 VAL A O 1
ATOM 685 N N . GLY A 1 85 ? 11.899 7.966 -34.386 1.00 54.75 85 GLY A N 1
ATOM 686 C CA . GLY A 1 85 ? 12.511 7.973 -35.713 1.00 54.75 85 GLY A CA 1
ATOM 687 C C . GLY A 1 85 ? 14.028 7.846 -35.667 1.00 54.75 85 GLY A C 1
ATOM 688 O O . GLY A 1 85 ? 14.680 8.344 -34.751 1.00 54.75 85 GLY A O 1
ATOM 689 N N . SER A 1 86 ? 14.588 7.190 -36.685 1.00 49.94 86 SER A N 1
ATOM 690 C CA . SER A 1 86 ? 16.021 6.955 -36.880 1.00 49.94 86 SER A CA 1
ATOM 691 C C . SER A 1 86 ? 16.791 8.276 -37.020 1.00 49.94 86 SER A C 1
ATOM 693 O O . SER A 1 86 ? 17.067 8.761 -38.121 1.00 49.94 86 SER A O 1
ATOM 695 N N . SER A 1 87 ? 17.117 8.899 -35.892 1.00 49.78 87 SER A N 1
ATOM 696 C CA . SER A 1 87 ? 17.983 10.067 -35.843 1.00 49.78 87 SER A CA 1
ATOM 697 C C . SER A 1 87 ? 19.406 9.618 -36.162 1.00 49.78 87 SER A C 1
ATOM 699 O O . SER A 1 87 ? 20.058 8.966 -35.352 1.00 49.78 87 SER A O 1
ATOM 701 N N . ARG A 1 88 ? 19.927 10.028 -37.326 1.00 48.81 88 ARG A N 1
ATOM 702 C CA . ARG A 1 88 ? 21.344 9.889 -37.729 1.00 48.81 88 ARG A CA 1
ATOM 703 C C . ARG A 1 88 ? 22.339 10.604 -36.785 1.00 48.81 88 ARG A C 1
ATOM 705 O O . ARG A 1 88 ? 23.502 10.756 -37.131 1.00 48.81 88 ARG A O 1
ATOM 712 N N . ARG A 1 89 ? 21.892 11.090 -35.620 1.00 52.50 89 ARG A N 1
ATOM 713 C CA . ARG A 1 89 ? 22.684 11.800 -34.603 1.00 52.50 89 ARG A CA 1
ATOM 714 C C . ARG A 1 89 ? 22.697 11.055 -33.263 1.00 52.50 89 ARG A C 1
ATOM 716 O O . ARG A 1 89 ? 22.629 11.692 -32.216 1.00 52.50 89 ARG A O 1
ATOM 723 N N . ALA A 1 90 ? 22.744 9.723 -33.282 1.00 54.16 90 ALA A N 1
ATOM 724 C CA . ALA A 1 90 ? 22.697 8.886 -32.079 1.00 54.16 90 ALA A CA 1
ATOM 725 C C . ALA A 1 90 ? 23.733 9.272 -31.002 1.00 54.16 90 ALA A C 1
ATOM 727 O O . ALA A 1 90 ? 23.407 9.235 -29.817 1.00 54.16 90 ALA A O 1
ATOM 728 N N . GLU A 1 91 ? 24.919 9.749 -31.399 1.00 53.44 91 GLU A N 1
ATOM 729 C CA . GLU A 1 91 ? 25.986 10.175 -30.477 1.00 53.44 91 GLU A CA 1
ATOM 730 C C . GLU A 1 91 ? 25.554 11.317 -29.535 1.00 53.44 91 GLU A C 1
ATOM 732 O O . GLU A 1 91 ? 25.909 11.329 -28.358 1.00 53.44 91 GLU A O 1
ATOM 737 N N . LEU A 1 92 ? 24.730 12.260 -30.016 1.00 50.91 92 LEU A N 1
ATOM 738 C CA . LEU A 1 92 ? 24.261 13.405 -29.218 1.00 50.91 92 LEU A CA 1
ATOM 739 C C . LEU A 1 92 ? 23.142 13.028 -28.239 1.00 50.91 92 LEU A C 1
ATOM 741 O O . LEU A 1 92 ? 22.947 13.706 -27.233 1.00 50.91 92 LEU A O 1
ATOM 745 N N . TYR A 1 93 ? 22.402 11.956 -28.529 1.00 61.44 93 TYR A N 1
ATOM 746 C CA . TYR A 1 93 ? 21.240 11.542 -27.742 1.00 61.44 93 TYR A CA 1
ATOM 747 C C . TYR A 1 93 ? 21.536 10.372 -26.800 1.00 61.44 93 TYR A C 1
ATOM 749 O O . TYR A 1 93 ? 20.725 10.088 -25.923 1.00 61.44 93 TYR A O 1
ATOM 757 N N . TRP A 1 94 ? 22.694 9.713 -26.910 1.00 64.94 94 TRP A N 1
ATOM 758 C CA . TRP A 1 94 ? 23.066 8.604 -26.026 1.00 64.94 94 TRP A CA 1
ATOM 759 C C . TRP A 1 94 ? 22.990 8.947 -24.522 1.00 64.94 94 TRP A C 1
ATOM 761 O O . TRP A 1 94 ? 22.352 8.197 -23.776 1.00 64.94 94 TRP A O 1
ATOM 771 N N . PRO A 1 95 ? 23.516 10.098 -24.047 1.00 67.81 95 PRO A N 1
ATOM 772 C CA . PRO A 1 95 ? 23.375 10.495 -22.641 1.00 67.81 95 PRO A CA 1
ATOM 773 C C . PRO A 1 95 ? 21.916 10.732 -22.213 1.00 67.81 95 PRO A C 1
ATOM 775 O O . PRO A 1 95 ? 21.549 10.490 -21.060 1.00 67.81 95 PRO A O 1
ATOM 778 N N . HIS A 1 96 ? 21.063 11.166 -23.148 1.00 66.31 96 HIS A N 1
ATOM 779 C CA . HIS A 1 96 ? 19.630 11.359 -22.912 1.00 66.31 96 HIS A CA 1
ATOM 780 C C . HIS A 1 96 ? 18.920 10.020 -22.698 1.00 66.31 96 HIS A C 1
ATOM 782 O O . HIS A 1 96 ? 18.180 9.867 -21.727 1.00 66.31 96 HIS A O 1
ATOM 788 N N . TYR A 1 97 ? 19.221 9.008 -23.519 1.00 68.31 97 TYR A N 1
ATOM 789 C CA . TYR A 1 97 ? 18.700 7.653 -23.316 1.00 68.31 97 TYR A CA 1
ATOM 790 C C . TYR A 1 97 ? 19.128 7.071 -21.961 1.00 68.31 97 TYR A C 1
ATOM 792 O O . TYR A 1 97 ? 18.292 6.512 -21.256 1.00 68.31 97 TYR A O 1
ATOM 800 N N . LEU A 1 98 ? 20.386 7.260 -21.539 1.00 71.12 98 LEU A N 1
ATOM 801 C CA . LEU A 1 98 ? 20.842 6.823 -20.209 1.00 71.12 98 LEU A CA 1
ATOM 802 C C . LEU A 1 98 ? 20.053 7.498 -19.076 1.00 71.12 98 LEU A C 1
ATOM 804 O O . LEU A 1 98 ? 19.636 6.828 -18.134 1.00 71.12 98 LEU A O 1
ATOM 808 N N . THR A 1 99 ? 19.786 8.800 -19.197 1.00 72.75 99 THR A N 1
ATOM 809 C CA . THR A 1 99 ? 18.978 9.553 -18.221 1.00 72.75 99 THR A CA 1
ATOM 810 C C . THR A 1 99 ? 17.549 9.014 -18.123 1.00 72.75 99 THR A C 1
ATOM 812 O O . THR A 1 99 ? 17.005 8.873 -17.024 1.00 72.75 99 THR A O 1
ATOM 815 N N . VAL A 1 100 ? 16.939 8.671 -19.261 1.00 70.56 100 VAL A N 1
ATOM 816 C CA . VAL A 1 100 ? 15.603 8.059 -19.299 1.00 70.56 100 VAL A CA 1
ATOM 817 C C . VAL A 1 100 ? 15.614 6.691 -18.610 1.00 70.56 100 VAL A C 1
ATOM 819 O O . VAL A 1 100 ? 14.734 6.411 -17.797 1.00 70.56 100 VAL A O 1
ATOM 822 N N . ILE A 1 101 ? 16.637 5.870 -18.855 1.00 73.69 101 ILE A N 1
ATOM 823 C CA . ILE A 1 101 ? 16.792 4.557 -18.210 1.00 73.69 101 ILE A CA 1
ATOM 824 C C . ILE A 1 101 ? 16.924 4.697 -16.689 1.00 73.69 101 ILE A C 1
ATOM 826 O O . ILE A 1 101 ? 16.248 3.981 -15.949 1.00 73.69 101 ILE A O 1
ATOM 830 N N . GLU A 1 102 ? 17.745 5.628 -16.206 1.00 76.50 102 GLU A N 1
ATOM 831 C CA . GLU A 1 102 ? 17.875 5.885 -14.765 1.00 76.50 102 GLU A CA 1
ATOM 832 C C . GLU A 1 102 ? 16.564 6.393 -14.151 1.00 76.50 102 GLU A C 1
ATOM 834 O O . GLU A 1 102 ? 16.151 5.936 -13.085 1.00 76.50 102 GLU A O 1
ATOM 839 N N . SER A 1 103 ? 15.834 7.255 -14.861 1.00 75.12 103 SER A N 1
ATOM 840 C CA . SER A 1 103 ? 14.518 7.735 -14.416 1.00 75.12 103 SER A CA 1
ATOM 841 C C . SER A 1 103 ? 13.507 6.593 -14.263 1.00 75.12 103 SER A C 1
ATOM 843 O O . SER A 1 103 ? 12.726 6.577 -13.309 1.00 75.12 103 SER A O 1
ATOM 845 N N . ILE A 1 104 ? 13.545 5.604 -15.163 1.00 74.75 104 ILE A N 1
ATOM 846 C CA . ILE A 1 104 ? 12.717 4.393 -15.075 1.00 74.75 104 ILE A CA 1
ATOM 847 C C . ILE A 1 104 ? 13.087 3.580 -13.838 1.00 74.75 104 ILE A C 1
ATOM 849 O O . ILE A 1 104 ? 12.190 3.187 -13.093 1.00 74.75 104 ILE A O 1
ATOM 853 N N . LYS A 1 105 ? 14.383 3.359 -13.585 1.00 77.31 105 LYS A N 1
ATOM 854 C CA . LYS A 1 105 ? 14.846 2.630 -12.393 1.00 77.31 105 LYS A CA 1
ATOM 855 C C . LYS A 1 105 ? 14.347 3.289 -11.106 1.00 77.31 105 LYS A C 1
ATOM 857 O O . LYS A 1 105 ? 13.805 2.600 -10.246 1.00 77.31 105 LYS A O 1
ATOM 862 N N . ILE A 1 106 ? 14.459 4.616 -11.005 1.00 81.81 106 ILE A N 1
ATOM 863 C CA . ILE A 1 106 ? 13.972 5.381 -9.847 1.00 81.81 106 ILE A CA 1
ATOM 864 C C . ILE A 1 106 ? 12.454 5.239 -9.694 1.00 81.81 106 ILE A C 1
ATOM 866 O O . ILE A 1 106 ? 11.976 4.974 -8.592 1.00 81.81 106 ILE A O 1
ATOM 870 N N . CYS A 1 107 ? 11.684 5.388 -10.779 1.00 77.94 107 CYS A N 1
ATOM 871 C CA . CYS A 1 107 ? 10.229 5.219 -10.723 1.00 77.94 107 CYS A CA 1
ATOM 872 C C . CYS A 1 107 ? 9.840 3.821 -10.233 1.00 77.94 107 CYS A C 1
ATOM 874 O O . CYS A 1 107 ? 8.955 3.691 -9.394 1.00 77.94 107 CYS A O 1
ATOM 876 N N . LYS A 1 108 ? 10.521 2.776 -10.708 1.00 78.31 108 LYS A N 1
ATOM 877 C CA . LYS A 1 108 ? 10.250 1.396 -10.289 1.00 78.31 108 LYS A CA 1
ATOM 878 C C . LYS A 1 108 ? 10.584 1.143 -8.827 1.00 78.31 108 LYS A C 1
ATOM 880 O O . LYS A 1 108 ? 9.822 0.463 -8.145 1.00 78.31 108 LYS A O 1
ATOM 885 N N . GLN A 1 109 ? 11.684 1.710 -8.341 1.00 83.75 109 GLN A N 1
ATOM 886 C CA . GLN A 1 109 ? 12.049 1.613 -6.933 1.00 83.75 109 GLN A CA 1
ATOM 887 C C . GLN A 1 109 ? 10.963 2.228 -6.039 1.00 83.75 109 GLN A C 1
ATOM 889 O O . GLN A 1 109 ? 10.533 1.584 -5.087 1.00 83.75 109 GLN A O 1
ATOM 894 N N . LYS A 1 110 ? 10.441 3.403 -6.411 1.00 84.31 110 LYS A N 1
ATOM 895 C CA . LYS A 1 110 ? 9.321 4.038 -5.699 1.00 84.31 110 LYS A CA 1
ATOM 896 C C . LYS A 1 110 ? 8.055 3.186 -5.717 1.00 84.31 110 LYS A C 1
ATOM 898 O O . LYS A 1 110 ? 7.475 2.948 -4.671 1.00 84.31 110 LYS A O 1
ATOM 903 N N . ILE A 1 111 ? 7.679 2.644 -6.878 1.00 82.25 111 ILE A N 1
ATOM 904 C CA . ILE A 1 111 ? 6.509 1.753 -6.992 1.00 82.25 111 ILE A CA 1
ATOM 905 C C . ILE A 1 111 ? 6.649 0.537 -6.067 1.00 82.25 111 ILE A C 1
ATOM 907 O O . ILE A 1 111 ? 5.673 0.093 -5.469 1.00 82.25 111 ILE A O 1
ATOM 911 N N . LYS A 1 112 ? 7.858 -0.015 -5.935 1.00 85.06 112 LYS A N 1
ATOM 912 C CA . LYS A 1 112 ? 8.119 -1.144 -5.038 1.00 85.06 112 LYS A CA 1
ATOM 913 C C . LYS A 1 112 ? 7.981 -0.755 -3.563 1.00 85.06 112 LYS A C 1
ATOM 915 O O . LYS A 1 112 ? 7.450 -1.544 -2.788 1.00 85.06 112 LYS A O 1
ATOM 920 N N . GLU A 1 113 ? 8.465 0.425 -3.188 1.00 89.44 113 GLU A N 1
ATOM 921 C CA . GLU A 1 113 ? 8.322 0.973 -1.834 1.00 89.44 113 GLU A CA 1
ATOM 922 C C . GLU A 1 113 ? 6.849 1.214 -1.489 1.00 89.44 113 GLU A C 1
ATOM 924 O O . GLU A 1 113 ? 6.390 0.735 -0.452 1.00 89.44 113 GLU A O 1
ATOM 929 N N . ASP A 1 114 ? 6.094 1.837 -2.397 1.00 85.00 114 ASP A N 1
ATOM 930 C CA . ASP A 1 114 ? 4.651 2.059 -2.250 1.00 85.00 114 ASP A CA 1
ATOM 931 C C . ASP A 1 114 ? 3.899 0.724 -2.093 1.00 85.00 114 ASP A C 1
ATOM 933 O O . ASP A 1 114 ? 3.046 0.583 -1.219 1.00 85.00 114 ASP A O 1
ATOM 937 N N . LEU A 1 115 ? 4.262 -0.301 -2.877 1.00 87.12 115 LEU A N 1
ATOM 938 C CA . LEU A 1 115 ? 3.649 -1.630 -2.789 1.00 87.12 115 LEU A CA 1
ATOM 939 C C . LEU A 1 115 ? 3.901 -2.306 -1.430 1.00 87.12 115 LEU A C 1
ATOM 941 O O . LEU A 1 115 ? 3.027 -2.998 -0.906 1.00 87.12 115 LEU A O 1
ATOM 945 N N . GLU A 1 116 ? 5.095 -2.152 -0.856 1.00 89.00 116 GLU A N 1
ATOM 946 C CA . GLU A 1 116 ? 5.391 -2.671 0.484 1.00 89.00 116 GLU A CA 1
ATOM 947 C C . GLU A 1 116 ? 4.657 -1.880 1.573 1.00 89.00 116 GLU A C 1
ATOM 949 O O . GLU A 1 116 ? 4.139 -2.476 2.521 1.00 89.00 116 GLU A O 1
ATOM 954 N N . GLN A 1 117 ? 4.540 -0.560 1.421 1.00 90.94 117 GLN A N 1
ATOM 955 C CA . GLN A 1 117 ? 3.756 0.273 2.329 1.00 90.94 117 GLN A CA 1
ATOM 956 C C . GLN A 1 117 ? 2.265 -0.101 2.300 1.00 90.94 117 GLN A C 1
ATOM 958 O O . GLN A 1 117 ? 1.638 -0.222 3.355 1.00 90.94 117 GLN A O 1
ATOM 963 N N . ASP A 1 118 ? 1.705 -0.366 1.121 1.00 88.25 118 ASP A N 1
ATOM 964 C CA . ASP A 1 118 ? 0.320 -0.815 0.967 1.00 88.25 118 ASP A CA 1
ATOM 965 C C . ASP A 1 118 ? 0.075 -2.171 1.640 1.00 88.25 118 ASP A C 1
ATOM 967 O O . ASP A 1 118 ? -0.929 -2.342 2.336 1.00 88.25 118 ASP A O 1
ATOM 971 N N . LYS A 1 119 ? 1.012 -3.123 1.524 1.00 90.00 119 LYS A N 1
ATOM 972 C CA . LYS A 1 119 ? 0.930 -4.404 2.252 1.00 90.00 119 LYS A CA 1
ATOM 973 C C . LYS A 1 119 ? 0.934 -4.206 3.766 1.00 90.00 119 LYS A C 1
ATOM 975 O O . LYS A 1 119 ? 0.191 -4.888 4.477 1.00 90.00 119 LYS A O 1
ATOM 980 N N . GLN A 1 120 ? 1.757 -3.286 4.271 1.00 90.44 120 GLN A N 1
ATOM 981 C CA . GLN A 1 120 ? 1.778 -2.953 5.697 1.00 90.44 120 GLN A CA 1
ATOM 982 C C . GLN A 1 120 ? 0.440 -2.353 6.135 1.00 90.44 120 GLN A C 1
ATOM 984 O O . GLN A 1 120 ? -0.156 -2.844 7.095 1.00 90.44 120 GLN A O 1
ATOM 989 N N . LEU A 1 121 ? -0.090 -1.379 5.392 1.00 91.88 121 LEU A N 1
ATOM 990 C CA . LEU A 1 121 ? -1.405 -0.790 5.655 1.00 91.88 121 LEU A CA 1
ATOM 991 C C . LEU A 1 121 ? -2.526 -1.836 5.619 1.00 91.88 121 LEU A C 1
ATOM 993 O O . LEU A 1 121 ? -3.439 -1.794 6.443 1.00 91.88 121 LEU A O 1
ATOM 997 N N . GLU A 1 122 ? -2.469 -2.801 4.701 1.00 93.00 122 GLU A N 1
ATOM 998 C CA . GLU A 1 122 ? -3.441 -3.893 4.646 1.00 93.00 122 GLU A CA 1
ATOM 999 C C . GLU A 1 122 ? -3.356 -4.795 5.886 1.00 93.00 122 GLU A C 1
ATOM 1001 O O . GLU A 1 122 ? -4.385 -5.178 6.450 1.00 93.00 122 GLU A O 1
ATOM 1006 N N . SER A 1 123 ? -2.144 -5.084 6.370 1.00 91.81 123 SER A N 1
ATOM 1007 C CA . SER A 1 123 ? -1.952 -5.839 7.613 1.00 91.81 123 SER A CA 1
ATOM 1008 C C . SER A 1 123 ? -2.516 -5.102 8.837 1.00 91.81 123 SER A C 1
ATOM 1010 O O . SER A 1 123 ? -3.163 -5.719 9.688 1.00 91.81 123 SER A O 1
ATOM 1012 N N . GLU A 1 124 ? -2.366 -3.775 8.894 1.00 91.75 124 GLU A N 1
ATOM 1013 C CA . GLU A 1 124 ? -2.943 -2.946 9.954 1.00 91.75 124 GLU A CA 1
ATOM 1014 C C . GLU A 1 124 ? -4.471 -2.887 9.882 1.00 91.75 124 GLU A C 1
ATOM 1016 O O . GLU A 1 124 ? -5.133 -2.955 10.919 1.00 91.75 124 GLU A O 1
ATOM 1021 N N . ARG A 1 125 ? -5.051 -2.820 8.675 1.00 93.44 125 ARG A N 1
ATOM 1022 C CA . ARG A 1 125 ? -6.509 -2.896 8.481 1.00 93.44 125 ARG A CA 1
ATOM 1023 C C . ARG A 1 125 ? -7.066 -4.213 9.007 1.00 93.44 125 ARG A C 1
ATOM 1025 O O . ARG A 1 125 ? -7.988 -4.188 9.812 1.00 93.44 125 ARG A O 1
ATOM 1032 N N . ARG A 1 126 ? -6.440 -5.343 8.662 1.00 93.38 126 ARG A N 1
ATOM 1033 C CA . ARG A 1 126 ? -6.842 -6.657 9.194 1.00 93.38 126 ARG A CA 1
ATOM 1034 C C . ARG A 1 126 ? -6.755 -6.705 10.718 1.00 93.38 126 ARG A C 1
ATOM 1036 O O . ARG A 1 126 ? -7.658 -7.220 11.369 1.00 93.38 126 ARG A O 1
ATOM 1043 N N . ARG A 1 127 ? -5.694 -6.139 11.304 1.00 95.06 127 ARG A N 1
ATOM 1044 C CA . ARG A 1 127 ? -5.554 -6.046 12.765 1.00 95.06 127 ARG A CA 1
ATOM 1045 C C . ARG A 1 127 ? -6.659 -5.192 13.391 1.00 95.06 127 ARG A C 1
ATOM 1047 O O . ARG A 1 127 ? -7.182 -5.562 14.438 1.00 95.06 127 ARG A O 1
ATOM 1054 N N . ARG A 1 128 ? -7.021 -4.069 12.768 1.00 95.25 128 ARG A N 1
ATOM 1055 C CA . ARG A 1 128 ? -8.136 -3.222 13.215 1.00 95.25 128 ARG A CA 1
ATOM 1056 C C . ARG A 1 128 ? -9.461 -3.982 13.176 1.00 95.25 128 ARG A C 1
ATOM 1058 O O . ARG A 1 128 ? -10.213 -3.877 14.137 1.00 95.25 128 ARG A O 1
ATOM 1065 N N . ASP A 1 129 ? -9.730 -4.740 12.119 1.00 94.94 129 ASP A N 1
ATOM 1066 C CA . ASP A 1 129 ? -10.983 -5.493 11.984 1.00 94.94 129 ASP A CA 1
ATOM 1067 C C . ASP A 1 129 ? -11.136 -6.541 13.097 1.00 94.94 129 ASP A C 1
ATOM 1069 O O . ASP A 1 129 ? -12.205 -6.658 13.691 1.00 94.94 129 ASP A O 1
ATOM 1073 N N . VAL A 1 130 ? -10.047 -7.235 13.453 1.00 96.25 130 VAL A N 1
ATOM 1074 C CA . VAL A 1 130 ? -10.030 -8.167 14.597 1.00 96.25 130 VAL A CA 1
ATOM 1075 C C . VAL A 1 130 ? -10.337 -7.440 15.910 1.00 96.25 130 VAL A C 1
ATOM 1077 O O . VAL A 1 130 ? -11.199 -7.881 16.665 1.00 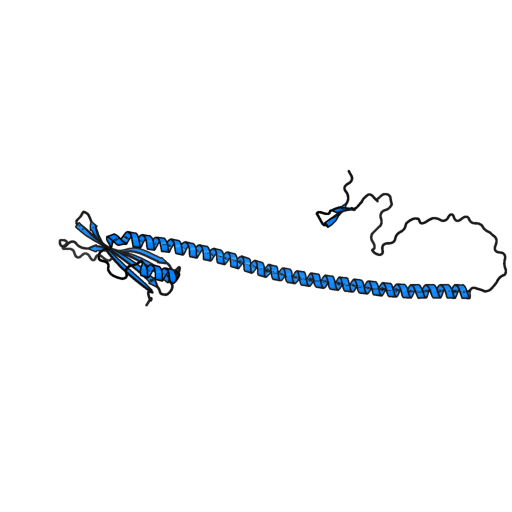96.25 130 VAL A O 1
ATOM 1080 N N . LEU A 1 131 ? -9.686 -6.299 16.163 1.00 95.88 131 LEU A N 1
ATOM 1081 C CA . LEU A 1 131 ? -9.921 -5.511 17.378 1.00 95.88 131 LEU A CA 1
ATOM 1082 C C . LEU A 1 131 ? -11.356 -4.970 17.462 1.00 95.88 131 LEU A C 1
ATOM 1084 O O . LEU A 1 131 ? -11.920 -4.900 18.550 1.00 95.88 131 LEU A O 1
ATOM 1088 N N . LEU A 1 132 ? -11.962 -4.588 16.335 1.00 95.81 132 LEU A N 1
ATOM 1089 C CA . LEU A 1 132 ? -13.357 -4.144 16.302 1.00 95.81 132 LEU A CA 1
ATOM 1090 C C . LEU A 1 132 ? -14.321 -5.275 16.670 1.00 95.81 132 LEU A C 1
ATOM 1092 O O . LEU A 1 132 ? -15.282 -5.038 17.403 1.00 95.81 132 LEU A O 1
ATOM 1096 N N . GLU A 1 133 ? -14.054 -6.498 16.212 1.00 96.19 133 GLU A N 1
ATOM 1097 C CA . GLU A 1 133 ? -14.867 -7.656 16.582 1.00 96.19 133 GLU A CA 1
ATOM 1098 C C . GLU A 1 133 ? -14.705 -8.005 18.073 1.00 96.19 133 GLU A C 1
ATOM 1100 O O . GLU A 1 133 ? -15.696 -8.277 18.750 1.00 96.19 133 GLU A O 1
ATOM 1105 N N . GLU A 1 134 ? -13.489 -7.911 18.623 1.00 96.00 134 GLU A N 1
ATOM 1106 C CA . GLU A 1 134 ? -13.240 -8.073 20.064 1.00 96.00 134 GLU A CA 1
ATOM 1107 C C . GLU A 1 134 ? -13.977 -7.015 20.901 1.00 96.00 134 GLU A C 1
ATOM 1109 O O . GLU A 1 134 ? -14.642 -7.358 21.882 1.00 96.00 134 GLU A O 1
ATOM 1114 N N . ILE A 1 135 ? -13.926 -5.739 20.501 1.00 95.69 135 ILE A N 1
ATOM 1115 C CA . ILE A 1 135 ? -14.657 -4.653 21.175 1.00 95.69 135 ILE A CA 1
ATOM 1116 C C . ILE A 1 135 ? -16.157 -4.947 21.178 1.00 95.69 135 ILE A C 1
ATOM 1118 O O . ILE A 1 135 ? -16.796 -4.862 22.224 1.00 95.69 135 ILE A O 1
ATOM 1122 N N . LYS A 1 136 ? -16.715 -5.368 20.042 1.00 96.50 136 LYS A N 1
ATOM 1123 C CA . LYS A 1 136 ? -18.140 -5.696 19.924 1.00 96.50 136 LYS A CA 1
ATOM 1124 C C . LYS A 1 136 ? -18.549 -6.865 20.828 1.00 96.50 136 LYS A C 1
ATOM 1126 O O . LYS A 1 136 ? -19.629 -6.848 21.430 1.00 96.50 136 LYS A O 1
ATOM 1131 N N . GLN A 1 137 ? -17.694 -7.880 20.958 1.00 96.19 137 GLN A N 1
ATOM 1132 C CA . GLN A 1 137 ? -17.916 -8.984 21.894 1.00 96.19 137 GLN A CA 1
ATOM 1133 C C . GLN A 1 137 ? -17.895 -8.500 23.349 1.00 96.19 137 GLN A C 1
ATOM 1135 O O . GLN A 1 137 ? -18.791 -8.852 24.119 1.00 96.19 137 GLN A O 1
ATOM 1140 N N . LEU A 1 138 ? -16.926 -7.656 23.716 1.00 96.06 138 LEU A N 1
ATOM 1141 C CA . LEU A 1 138 ? -16.823 -7.079 25.058 1.00 96.06 138 LEU A CA 1
ATOM 1142 C C . LEU A 1 138 ? -18.011 -6.169 25.394 1.00 96.06 138 LEU A C 1
ATOM 1144 O O . LEU A 1 138 ? -18.540 -6.250 26.500 1.00 96.06 138 LEU A O 1
ATOM 1148 N N . GLU A 1 139 ? -18.482 -5.354 24.451 1.00 95.38 139 GLU A N 1
ATOM 1149 C CA . GLU A 1 139 ? -19.683 -4.527 24.619 1.00 95.38 139 GLU A CA 1
ATOM 1150 C C . GLU A 1 139 ? -20.923 -5.386 24.876 1.00 95.38 139 GLU A C 1
ATOM 1152 O O . GLU A 1 139 ? -21.703 -5.101 25.786 1.00 95.38 139 GLU A O 1
ATOM 1157 N N . THR A 1 140 ? -21.071 -6.487 24.134 1.00 95.81 140 THR A N 1
ATOM 1158 C CA . THR A 1 140 ? -22.180 -7.432 24.325 1.00 95.81 140 THR A CA 1
ATOM 1159 C C . THR A 1 140 ? -22.120 -8.090 25.707 1.00 95.81 140 THR A C 1
ATOM 1161 O O . THR A 1 140 ? -23.135 -8.186 26.400 1.00 95.81 140 THR A O 1
ATOM 1164 N N . GLN A 1 141 ? -20.930 -8.511 26.145 1.00 95.69 141 GLN A N 1
ATOM 1165 C CA . GLN A 1 141 ? -20.729 -9.075 27.483 1.00 95.69 141 GLN A CA 1
ATOM 1166 C C . GLN A 1 141 ? -21.045 -8.051 28.577 1.00 95.69 141 GLN A C 1
ATOM 1168 O O . GLN A 1 141 ? -21.748 -8.370 29.537 1.00 95.69 141 GLN A O 1
ATOM 1173 N N . LEU A 1 142 ? -20.583 -6.813 28.418 1.00 95.56 142 LEU A N 1
ATOM 1174 C CA . LEU A 1 142 ? -20.803 -5.738 29.376 1.00 95.56 142 LEU A CA 1
ATOM 1175 C C . LEU A 1 142 ? -22.287 -5.369 29.489 1.00 95.56 142 LEU A C 1
ATOM 1177 O O . LEU A 1 142 ? -22.787 -5.167 30.596 1.00 95.56 142 LEU A O 1
ATOM 1181 N N . GLU A 1 143 ? -23.012 -5.347 28.373 1.00 95.38 143 GLU A N 1
ATOM 1182 C CA . GLU A 1 143 ? -24.457 -5.129 28.369 1.00 95.38 143 GLU A CA 1
ATOM 1183 C C . GLU A 1 143 ? -25.206 -6.285 29.048 1.00 95.38 143 GLU A C 1
ATOM 1185 O O . GLU A 1 143 ? -26.075 -6.056 29.890 1.00 95.38 143 GLU A O 1
ATOM 1190 N N . SER A 1 144 ? -24.809 -7.535 28.787 1.00 94.62 144 SER A N 1
ATOM 1191 C CA . SER A 1 144 ? -25.393 -8.698 29.471 1.00 94.62 144 SER A CA 1
ATOM 1192 C C . SER A 1 144 ? -25.161 -8.666 30.989 1.00 94.62 144 SER A C 1
ATOM 1194 O O . SER A 1 144 ? -26.071 -8.962 31.766 1.00 94.62 144 SER A O 1
ATOM 1196 N N . ALA A 1 145 ? -23.974 -8.231 31.429 1.00 93.19 145 ALA A N 1
ATOM 1197 C CA . ALA A 1 145 ? -23.644 -8.081 32.841 1.00 93.19 145 ALA A CA 1
ATOM 1198 C C . ALA A 1 145 ? -24.497 -6.987 33.500 1.00 93.19 145 ALA A C 1
ATOM 1200 O O . ALA A 1 145 ? -25.061 -7.205 34.573 1.00 93.19 145 ALA A O 1
ATOM 1201 N N . ARG A 1 146 ? -24.681 -5.842 32.826 1.00 93.56 146 ARG A N 1
ATOM 1202 C CA . ARG A 1 146 ? -25.563 -4.761 33.296 1.00 93.56 146 ARG A CA 1
ATOM 1203 C C . ARG A 1 146 ? -27.011 -5.216 33.446 1.00 93.56 146 ARG A C 1
ATOM 1205 O O . ARG A 1 146 ? -27.653 -4.878 34.439 1.00 93.56 146 ARG A O 1
ATOM 1212 N N . GLN A 1 147 ? -27.520 -5.995 32.495 1.00 94.75 147 GLN A N 1
ATOM 1213 C CA . GLN A 1 147 ? -28.872 -6.550 32.566 1.00 94.75 147 GLN A CA 1
ATOM 1214 C C . GLN A 1 147 ? -29.016 -7.553 33.716 1.00 94.75 147 GLN A C 1
ATOM 1216 O O . GLN A 1 147 ? -30.007 -7.510 34.448 1.00 94.75 147 GLN A O 1
ATOM 1221 N N . ALA A 1 148 ? -28.012 -8.407 33.931 1.00 94.19 148 ALA A N 1
ATOM 1222 C CA . ALA A 1 148 ? -27.994 -9.341 35.053 1.00 94.19 148 ALA A CA 1
ATOM 1223 C C . ALA A 1 148 ? -27.997 -8.612 36.409 1.00 94.19 148 ALA A C 1
ATOM 1225 O O . ALA A 1 148 ? -28.766 -8.974 37.303 1.00 94.19 148 ALA A O 1
ATOM 1226 N N . ASP A 1 149 ? -27.194 -7.559 36.560 1.00 94.19 149 ASP A N 1
ATOM 1227 C CA . ASP A 1 149 ? -27.153 -6.757 37.786 1.00 94.19 149 ASP A CA 1
ATOM 1228 C C . ASP A 1 149 ? -28.457 -5.981 38.018 1.00 94.19 149 ASP A C 1
ATOM 1230 O O . ASP A 1 149 ? -28.954 -5.923 39.147 1.00 94.19 149 ASP A O 1
ATOM 1234 N N . ALA A 1 150 ? -29.066 -5.443 36.957 1.00 92.44 150 ALA A N 1
ATOM 1235 C CA . ALA A 1 150 ? -30.381 -4.813 37.034 1.00 92.44 150 ALA A CA 1
ATOM 1236 C C . ALA A 1 150 ? -31.467 -5.809 37.479 1.00 92.44 150 ALA A C 1
ATOM 1238 O O . ALA A 1 150 ? -32.285 -5.477 38.340 1.00 92.44 150 ALA A O 1
ATOM 1239 N N . SER A 1 151 ? -31.443 -7.043 36.961 1.00 92.94 151 SER A N 1
ATOM 1240 C CA . SER A 1 151 ? -32.359 -8.110 37.387 1.00 92.94 151 SER A CA 1
ATOM 1241 C C . SER A 1 151 ? -32.185 -8.439 38.868 1.00 92.94 151 SER A C 1
ATOM 1243 O O . SER A 1 151 ? -33.157 -8.386 39.618 1.00 92.94 151 SER A O 1
ATOM 1245 N N . LYS A 1 152 ? -30.947 -8.682 39.322 1.00 93.88 152 LYS A N 1
ATOM 1246 C CA . LYS A 1 152 ? -30.659 -8.961 40.741 1.00 93.88 152 LYS A CA 1
ATOM 1247 C C . LYS A 1 152 ? -31.135 -7.835 41.654 1.00 93.88 152 LYS A C 1
ATOM 1249 O O . LYS A 1 152 ? -31.651 -8.085 42.740 1.00 93.88 152 LYS A O 1
ATOM 1254 N N . ARG A 1 153 ? -30.975 -6.581 41.226 1.00 91.38 153 ARG A N 1
ATOM 1255 C CA . ARG A 1 153 ? -31.457 -5.422 41.983 1.00 91.38 153 ARG A CA 1
ATOM 1256 C C . ARG A 1 153 ? -32.981 -5.418 42.108 1.00 91.38 153 ARG A C 1
ATOM 1258 O O . ARG A 1 153 ? -33.486 -5.107 43.183 1.00 91.38 153 ARG A O 1
ATOM 1265 N N . ASN A 1 154 ? -33.702 -5.773 41.047 1.00 92.19 154 ASN A N 1
ATOM 1266 C CA . ASN A 1 154 ? -35.161 -5.885 41.081 1.00 92.19 154 ASN A CA 1
ATOM 1267 C C . ASN A 1 154 ? -35.624 -7.026 41.997 1.00 92.19 154 ASN A C 1
ATOM 1269 O O . ASN A 1 154 ? -36.558 -6.833 42.777 1.00 92.19 154 ASN A O 1
ATOM 1273 N N . ASP A 1 155 ? -34.937 -8.168 41.966 1.00 91.62 155 ASP A N 1
ATOM 1274 C CA . ASP A 1 155 ? -35.217 -9.293 42.864 1.00 91.62 155 ASP A CA 1
ATOM 1275 C C . ASP A 1 155 ? -35.030 -8.887 44.336 1.00 91.62 155 ASP A C 1
ATOM 1277 O O . ASP A 1 155 ? -35.916 -9.107 45.160 1.00 91.62 155 ASP A O 1
ATOM 1281 N N . LEU A 1 156 ? -33.946 -8.169 44.656 1.00 91.88 156 LEU A N 1
ATOM 1282 C CA . LEU A 1 156 ? -33.705 -7.633 46.002 1.00 91.88 156 LEU A CA 1
ATOM 1283 C C . LEU A 1 156 ? -34.780 -6.638 46.461 1.00 91.88 156 LEU A C 1
ATOM 1285 O O . LEU A 1 156 ? -35.115 -6.600 47.647 1.00 91.88 156 LEU A O 1
ATOM 1289 N N . ILE A 1 157 ? -35.312 -5.810 45.554 1.00 92.62 157 ILE A N 1
ATOM 1290 C CA . ILE A 1 157 ? -36.417 -4.891 45.866 1.00 92.62 157 ILE A CA 1
ATOM 1291 C C . ILE A 1 157 ? -37.669 -5.696 46.226 1.00 92.62 157 ILE A C 1
ATOM 1293 O O . ILE A 1 157 ? -38.284 -5.434 47.262 1.00 92.62 157 ILE A O 1
ATOM 1297 N N . ARG A 1 158 ? -37.999 -6.713 45.425 1.00 92.69 158 ARG A N 1
ATOM 1298 C CA . ARG A 1 158 ? -39.156 -7.586 45.645 1.00 92.69 158 ARG A CA 1
ATOM 1299 C C . ARG A 1 158 ? -39.056 -8.357 46.963 1.00 92.69 158 ARG A C 1
ATOM 1301 O O . ARG A 1 158 ? -40.035 -8.430 47.708 1.00 92.69 158 ARG A O 1
ATOM 1308 N N . ASP A 1 159 ? -37.879 -8.884 47.284 1.00 92.12 159 ASP A N 1
ATOM 1309 C CA . ASP A 1 159 ? -37.637 -9.574 48.553 1.00 92.12 159 ASP A CA 1
ATOM 1310 C C . ASP A 1 159 ? -37.767 -8.621 49.749 1.00 92.12 159 ASP A C 1
ATOM 1312 O O . ASP A 1 159 ? -38.370 -8.971 50.766 1.00 92.12 159 ASP A O 1
ATOM 1316 N N . ASN A 1 160 ? -37.290 -7.378 49.619 1.00 91.44 160 ASN A N 1
ATOM 1317 C CA . ASN A 1 160 ? -37.477 -6.349 50.645 1.00 91.44 160 ASN A CA 1
ATOM 1318 C C . ASN A 1 160 ? -38.955 -6.004 50.873 1.00 91.44 160 ASN A C 1
ATOM 1320 O O . ASN A 1 160 ? -39.383 -5.818 52.014 1.00 91.44 160 ASN A O 1
ATOM 1324 N N . GLU A 1 161 ? -39.748 -5.902 49.807 1.00 93.19 161 GLU A N 1
ATOM 1325 C CA . GLU A 1 161 ? -41.192 -5.671 49.909 1.00 93.19 161 GLU A CA 1
ATOM 1326 C C . GLU A 1 161 ? -41.901 -6.833 50.608 1.00 93.19 161 GLU A C 1
ATOM 1328 O O . GLU A 1 161 ? -42.734 -6.607 51.492 1.00 93.19 161 GLU A O 1
ATOM 1333 N N . LYS A 1 162 ? -41.515 -8.073 50.288 1.00 94.56 162 LYS A N 1
ATOM 1334 C CA . LYS A 1 162 ? -42.029 -9.274 50.953 1.00 94.56 162 LYS A CA 1
ATOM 1335 C C . LYS A 1 162 ? -41.696 -9.277 52.448 1.00 94.56 162 LYS A C 1
ATOM 1337 O O . LYS A 1 162 ? -42.597 -9.452 53.266 1.00 94.56 162 LYS A O 1
ATOM 1342 N N . LEU A 1 163 ? -40.447 -8.987 52.817 1.00 91.69 163 LEU A N 1
ATOM 1343 C CA . LEU A 1 163 ? -40.024 -8.883 54.219 1.00 91.69 163 LEU A CA 1
ATOM 1344 C C . LEU A 1 163 ? -40.773 -7.779 54.975 1.00 91.69 163 LEU A C 1
ATOM 1346 O O . LEU A 1 163 ? -41.149 -7.962 56.133 1.00 91.69 163 LEU A O 1
ATOM 1350 N N . LYS A 1 164 ? -41.030 -6.630 54.338 1.00 93.38 164 LYS A N 1
ATOM 1351 C CA . LYS A 1 164 ? -41.851 -5.563 54.934 1.00 93.38 164 LYS A CA 1
ATOM 1352 C C . LYS A 1 164 ? -43.286 -6.027 55.187 1.00 93.38 164 LYS A C 1
ATOM 1354 O O . LYS A 1 164 ? -43.840 -5.705 56.239 1.00 93.38 164 LYS A O 1
ATOM 1359 N N . ALA A 1 165 ? -43.878 -6.784 54.264 1.00 91.19 165 ALA A N 1
ATOM 1360 C CA . ALA A 1 165 ? -45.221 -7.335 54.426 1.00 91.19 165 ALA A CA 1
ATOM 1361 C C . ALA A 1 165 ? -45.288 -8.376 55.560 1.00 91.19 165 ALA A C 1
ATOM 1363 O O . ALA A 1 165 ? -46.180 -8.293 56.406 1.00 91.19 165 ALA A O 1
ATOM 1364 N N . GLU A 1 166 ? -44.324 -9.298 55.628 1.00 92.44 166 GLU A N 1
ATOM 1365 C CA . GLU A 1 166 ? -44.219 -10.298 56.702 1.00 92.44 166 GLU A CA 1
ATOM 1366 C C . GLU A 1 166 ? -44.023 -9.635 58.074 1.00 92.44 166 GLU A C 1
ATOM 1368 O O . GLU A 1 166 ? -44.737 -9.947 59.029 1.00 92.44 166 GLU A O 1
ATOM 1373 N N . ASN A 1 167 ? -43.129 -8.644 58.168 1.00 89.38 167 ASN A N 1
ATOM 1374 C CA . ASN A 1 167 ? -42.923 -7.880 59.399 1.00 89.38 167 ASN A CA 1
ATOM 1375 C C . ASN A 1 167 ? -44.195 -7.153 59.844 1.00 89.38 167 ASN A C 1
ATOM 1377 O O . ASN A 1 167 ? -44.524 -7.167 61.030 1.00 89.38 167 ASN A O 1
ATOM 1381 N N . LYS A 1 168 ? -44.935 -6.542 58.913 1.00 93.31 168 LYS A N 1
ATOM 1382 C CA . LYS A 1 168 ? -46.213 -5.889 59.225 1.00 93.31 168 LYS A CA 1
ATOM 1383 C C . LYS A 1 168 ? -47.217 -6.885 59.816 1.00 93.31 168 LYS A C 1
ATOM 1385 O O . LYS A 1 168 ? -47.816 -6.598 60.849 1.00 93.31 168 LYS A O 1
ATOM 1390 N N . GLN A 1 169 ? -47.355 -8.069 59.214 1.00 92.19 169 GLN A N 1
ATOM 1391 C CA . GLN A 1 169 ? -48.242 -9.121 59.723 1.00 92.19 169 GLN A CA 1
ATOM 1392 C C . GLN A 1 169 ? -47.839 -9.603 61.124 1.00 92.19 169 GLN A C 1
ATOM 1394 O O . GLN A 1 169 ? -48.703 -9.793 61.984 1.00 92.19 169 GLN A O 1
ATOM 1399 N N . LEU A 1 170 ? -46.537 -9.774 61.379 1.00 91.56 170 LEU A N 1
ATOM 1400 C CA . LEU A 1 170 ? -46.023 -10.151 62.698 1.00 91.56 170 LEU A CA 1
ATOM 1401 C C . LEU A 1 170 ? -46.348 -9.092 63.757 1.00 91.56 170 LEU A C 1
ATOM 1403 O O . LEU A 1 170 ? -46.854 -9.440 64.825 1.00 91.56 170 LEU A O 1
ATOM 1407 N N . TRP A 1 171 ? -46.122 -7.810 63.456 1.00 89.94 171 TRP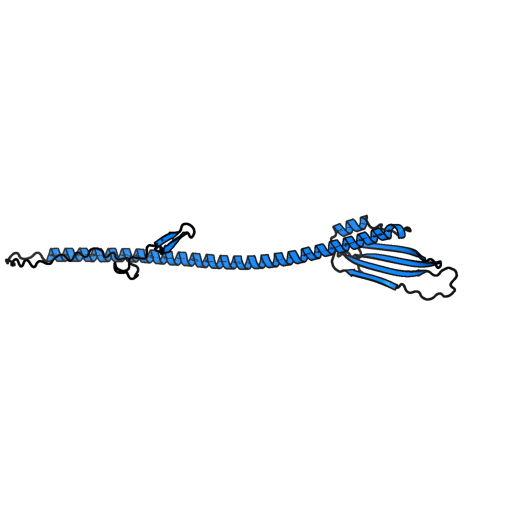 A N 1
ATOM 1408 C CA . TRP A 1 171 ? -46.467 -6.704 64.355 1.00 89.94 171 TRP A CA 1
ATOM 1409 C C . TRP A 1 171 ? -47.962 -6.674 64.683 1.00 89.94 171 TRP A C 1
ATOM 1411 O O . TRP A 1 171 ? -48.328 -6.656 65.859 1.00 89.94 171 TRP A O 1
ATOM 1421 N N . GLU A 1 172 ? -48.827 -6.778 63.673 1.00 89.31 172 GLU A N 1
ATOM 1422 C CA . GLU A 1 172 ? -50.281 -6.846 63.867 1.00 89.31 172 GLU A CA 1
ATOM 1423 C C . GLU A 1 172 ? -50.710 -8.070 64.697 1.00 89.31 172 GLU A C 1
ATOM 1425 O O . GLU A 1 172 ? -51.669 -8.004 65.473 1.00 89.31 172 GLU A O 1
ATOM 1430 N N . SER A 1 173 ? -50.026 -9.211 64.552 1.00 88.81 173 SER A N 1
ATOM 1431 C CA . SER A 1 173 ? -50.294 -10.403 65.364 1.00 88.81 173 SER A CA 1
ATOM 1432 C C . SER A 1 173 ? -49.867 -10.218 66.822 1.00 88.81 173 SER A C 1
ATOM 1434 O O . SER A 1 173 ? -50.557 -10.716 67.717 1.00 88.81 173 SER A O 1
ATOM 1436 N N . ILE A 1 174 ? -48.743 -9.544 67.074 1.00 86.12 174 ILE A N 1
ATOM 1437 C CA . ILE A 1 174 ? -48.263 -9.235 68.427 1.00 86.12 174 ILE A CA 1
ATOM 1438 C C . ILE A 1 174 ? -49.231 -8.273 69.119 1.00 86.12 174 ILE A C 1
ATOM 1440 O O . ILE A 1 174 ? -49.609 -8.509 70.267 1.00 86.12 174 ILE A O 1
ATOM 1444 N N . GLU A 1 175 ? -49.674 -7.220 68.429 1.00 83.25 175 GLU A N 1
ATOM 1445 C CA . GLU A 1 175 ? -50.656 -6.272 68.967 1.00 83.25 175 GLU A CA 1
ATOM 1446 C C . GLU A 1 175 ? -51.980 -6.958 69.319 1.00 83.25 175 GLU A C 1
ATOM 1448 O O . GLU A 1 175 ? -52.503 -6.765 70.419 1.00 83.25 175 GLU A O 1
ATOM 1453 N N . ARG A 1 176 ? -52.486 -7.837 68.442 1.00 81.19 176 ARG A N 1
ATOM 1454 C CA . ARG A 1 176 ? -53.691 -8.633 68.718 1.00 81.19 176 ARG A CA 1
ATOM 1455 C C . ARG A 1 176 ? -53.541 -9.529 69.950 1.00 81.19 176 ARG A C 1
ATOM 1457 O O . ARG A 1 176 ? -54.461 -9.580 70.764 1.00 81.19 176 ARG A O 1
ATOM 1464 N N . LYS A 1 177 ? -52.390 -10.190 70.133 1.00 80.81 177 LYS A N 1
ATOM 1465 C CA . LYS A 1 177 ? -52.111 -10.996 71.339 1.00 80.81 177 LYS A CA 1
ATOM 1466 C C . LYS A 1 177 ? -52.095 -10.145 72.612 1.00 80.81 177 LYS A C 1
ATOM 1468 O O . LYS A 1 177 ? -52.772 -10.497 73.572 1.00 80.81 177 LYS A O 1
ATOM 1473 N N . LYS A 1 178 ? -51.426 -8.985 72.596 1.00 74.94 178 LYS A N 1
ATOM 1474 C CA . LYS A 1 178 ? -51.402 -8.053 73.742 1.00 74.94 178 LYS A CA 1
ATOM 1475 C C . LYS A 1 178 ? -52.793 -7.542 74.127 1.00 74.94 178 LYS A C 1
ATOM 1477 O O . LYS A 1 178 ? -53.066 -7.323 75.304 1.00 74.94 178 LYS A O 1
ATOM 1482 N N . MET A 1 179 ? -53.675 -7.343 73.148 1.00 67.00 179 MET A N 1
ATOM 1483 C CA . MET A 1 179 ? -55.058 -6.918 73.393 1.00 67.00 179 MET A CA 1
ATOM 1484 C C . MET A 1 179 ? -55.948 -8.064 73.905 1.00 67.00 179 MET A C 1
ATOM 1486 O O . MET A 1 179 ? -56.885 -7.805 74.657 1.00 67.00 179 MET A O 1
ATOM 1490 N N . GLY A 1 180 ? -55.639 -9.317 73.552 1.00 62.53 180 GLY A N 1
ATOM 1491 C CA . GLY A 1 180 ? -56.329 -10.516 74.042 1.00 62.53 180 GLY A CA 1
ATOM 1492 C C . GLY A 1 180 ? -55.966 -10.933 75.475 1.00 62.53 180 GLY A C 1
ATOM 1493 O O . GLY A 1 180 ? -56.769 -11.590 76.131 1.00 62.53 180 GLY A O 1
ATOM 1494 N N . GLU A 1 181 ? -54.807 -10.519 75.995 1.00 55.94 181 GLU A N 1
ATOM 1495 C CA . GLU A 1 181 ? -54.328 -10.871 77.348 1.00 55.94 181 GLU A CA 1
ATOM 1496 C C . GLU A 1 181 ? -54.853 -9.960 78.479 1.00 55.94 181 GLU A C 1
ATOM 1498 O O . GLU A 1 181 ? -54.503 -10.141 79.646 1.00 55.94 181 GLU A O 1
ATOM 1503 N N . LYS A 1 182 ? -55.754 -9.008 78.204 1.00 50.16 182 LYS A N 1
ATOM 1504 C CA . LYS A 1 182 ? -56.401 -8.214 79.265 1.00 50.16 182 LYS A CA 1
ATOM 1505 C C . LYS A 1 182 ? -57.552 -8.975 79.943 1.00 50.16 182 LYS A C 1
ATOM 1507 O O . LYS A 1 182 ? -58.711 -8.642 79.714 1.00 50.16 182 LYS A O 1
ATOM 1512 N N . LYS A 1 183 ? -57.247 -9.930 80.834 1.00 45.75 183 LYS A N 1
ATOM 1513 C CA . LYS A 1 183 ? -58.147 -10.373 81.929 1.00 45.75 183 LYS A CA 1
ATOM 1514 C C . LYS A 1 183 ? -57.384 -10.896 83.159 1.00 45.75 183 LYS A C 1
ATOM 1516 O O . LYS A 1 183 ? -57.011 -12.060 83.200 1.00 45.75 183 LYS A O 1
ATOM 1521 N N . ASN A 1 184 ? -57.196 -10.016 84.150 1.00 40.94 184 ASN A N 1
ATOM 1522 C CA . ASN A 1 184 ? -57.608 -10.133 85.569 1.00 40.94 184 ASN A CA 1
ATOM 1523 C C . ASN A 1 184 ? -56.742 -9.214 86.460 1.00 40.94 184 ASN A C 1
ATOM 1525 O O . ASN A 1 184 ? -55.529 -9.404 86.512 1.00 40.94 184 ASN A O 1
ATOM 1529 N N . PRO A 1 185 ? -57.325 -8.238 87.185 1.00 53.62 185 PRO A N 1
ATOM 1530 C CA . PRO A 1 185 ? -56.617 -7.467 88.196 1.00 53.62 185 PRO A CA 1
ATOM 1531 C C . PRO A 1 185 ? -56.859 -8.090 89.575 1.00 53.62 185 PRO A C 1
ATOM 1533 O O . PRO A 1 185 ? -57.795 -7.714 90.274 1.00 53.62 185 PRO A O 1
ATOM 1536 N N . SER A 1 186 ? -56.030 -9.049 89.973 1.00 48.94 186 SER A N 1
ATOM 1537 C CA . SER A 1 186 ? -55.916 -9.455 91.378 1.00 48.94 186 SER A CA 1
ATOM 1538 C C . SER A 1 186 ? -54.637 -10.261 91.573 1.00 48.94 186 SER A C 1
ATOM 1540 O O . SER A 1 186 ? -54.638 -11.466 91.357 1.00 48.94 186 SER A O 1
ATOM 1542 N N . ASP A 1 187 ? -53.537 -9.572 91.873 1.00 39.12 187 ASP A N 1
ATOM 1543 C CA . ASP A 1 187 ? -52.628 -9.931 92.970 1.00 39.12 187 ASP A CA 1
ATOM 1544 C C . ASP A 1 187 ? -51.442 -8.950 93.037 1.00 39.12 187 ASP A C 1
ATOM 1546 O O . ASP A 1 187 ? -50.962 -8.474 92.001 1.00 39.12 187 ASP A O 1
ATOM 1550 N N . PRO A 1 188 ? -50.961 -8.595 94.244 1.00 45.72 188 PRO A N 1
ATOM 1551 C CA . PRO A 1 188 ? -49.878 -7.641 94.412 1.00 45.72 188 PRO A CA 1
ATOM 1552 C C . PRO A 1 188 ? -48.543 -8.340 94.143 1.00 45.72 188 PRO A C 1
ATOM 1554 O O . PRO A 1 188 ? -47.985 -9.022 95.003 1.00 45.72 188 PRO A O 1
ATOM 1557 N N . VAL A 1 189 ? -47.995 -8.161 92.942 1.00 42.41 189 VAL A N 1
ATOM 1558 C CA . VAL A 1 189 ? -46.648 -8.650 92.632 1.00 42.41 189 VAL A CA 1
ATOM 1559 C C . VAL A 1 189 ? -45.615 -7.674 93.195 1.00 42.41 189 VAL A C 1
ATOM 1561 O O . VAL A 1 189 ? -45.331 -6.621 92.632 1.00 42.41 189 VAL A O 1
ATOM 1564 N N . SER A 1 190 ? -45.100 -8.063 94.360 1.00 40.09 190 SER A N 1
ATOM 1565 C CA . SER A 1 190 ? -43.777 -7.783 94.924 1.00 40.09 190 SER A CA 1
ATOM 1566 C C . SER A 1 190 ? -42.791 -7.042 94.002 1.00 40.09 190 SER A C 1
ATOM 1568 O O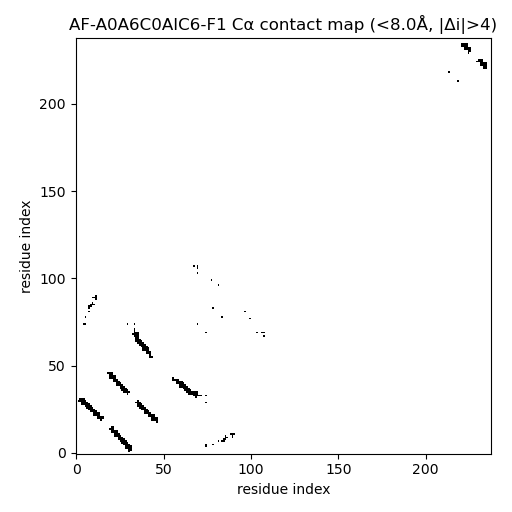 . SER A 1 190 ? -42.341 -7.553 92.973 1.00 40.09 190 SER A O 1
ATOM 1570 N N . PHE A 1 191 ? -42.386 -5.849 94.448 1.00 42.72 191 PHE A N 1
ATOM 1571 C CA . PHE A 1 191 ? -41.211 -5.127 93.968 1.00 42.72 191 PHE A CA 1
ATOM 1572 C C . PHE A 1 191 ? -39.934 -5.915 94.311 1.00 42.72 191 PHE A C 1
ATOM 1574 O O . PHE A 1 191 ? -39.325 -5.709 95.358 1.00 42.72 191 PHE A O 1
ATOM 1581 N N . TYR A 1 192 ? -39.465 -6.764 93.395 1.00 40.16 192 TYR A N 1
ATOM 1582 C CA . TYR A 1 192 ? -38.037 -7.069 93.308 1.00 40.16 192 TYR A CA 1
ATOM 1583 C C . TYR A 1 192 ? -37.400 -6.137 92.285 1.00 40.16 192 TYR A C 1
ATOM 1585 O O . TYR A 1 192 ? -37.357 -6.401 91.084 1.00 40.16 192 TYR A O 1
ATOM 1593 N N . GLN A 1 193 ? -36.870 -5.033 92.799 1.00 41.5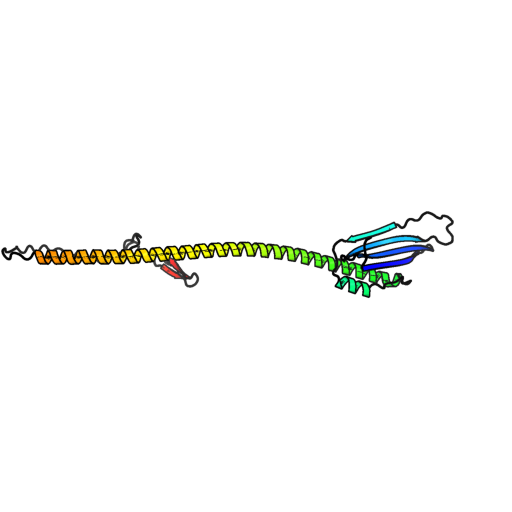6 193 GLN A N 1
ATOM 1594 C CA . GLN A 1 193 ? -35.962 -4.140 92.097 1.00 41.56 193 GLN A CA 1
ATOM 1595 C C . GLN A 1 193 ? -34.628 -4.873 91.864 1.00 41.56 193 GLN A C 1
ATOM 1597 O O . GLN A 1 193 ? -33.631 -4.628 92.538 1.00 41.56 193 GLN A O 1
ATOM 1602 N N . ARG A 1 194 ? -34.592 -5.816 90.911 1.00 40.09 194 ARG A N 1
ATOM 1603 C CA . ARG A 1 194 ? -33.324 -6.265 90.329 1.00 40.09 194 ARG A CA 1
ATOM 1604 C C . ARG A 1 194 ? -32.821 -5.135 89.449 1.00 40.09 194 ARG A C 1
ATOM 1606 O O . ARG A 1 194 ? -33.356 -4.889 88.372 1.00 40.09 194 ARG A O 1
ATOM 1613 N N . GLN A 1 195 ? -31.789 -4.452 89.931 1.00 39.22 195 GLN A N 1
ATOM 1614 C CA . GLN A 1 195 ? -30.974 -3.560 89.122 1.00 39.22 195 GLN A CA 1
ATOM 1615 C C . GLN A 1 195 ? -30.328 -4.358 87.982 1.00 39.22 195 GLN A C 1
ATOM 1617 O O . GLN A 1 195 ? -29.202 -4.838 88.096 1.00 39.22 195 GLN A O 1
ATOM 1622 N N . PHE A 1 196 ? -31.029 -4.497 86.862 1.00 37.28 196 PHE A N 1
ATOM 1623 C CA . PHE A 1 196 ? -30.360 -4.717 85.593 1.00 37.28 196 PHE A CA 1
ATOM 1624 C C . PHE A 1 196 ? -29.810 -3.363 85.167 1.00 37.28 196 PHE A C 1
ATOM 1626 O O . PHE A 1 196 ? -30.545 -2.486 84.716 1.00 37.28 196 PHE A O 1
ATOM 1633 N N . LYS A 1 197 ? -28.501 -3.176 85.368 1.00 38.47 197 LYS A N 1
ATOM 1634 C CA . LYS A 1 197 ? -27.762 -2.136 84.650 1.00 38.47 197 LYS A CA 1
ATOM 1635 C C . LYS A 1 197 ? -28.120 -2.281 83.165 1.00 38.47 197 LYS A C 1
ATOM 1637 O O . LYS A 1 197 ? -28.018 -3.400 82.657 1.00 38.47 197 LYS A O 1
ATOM 1642 N N . PRO A 1 198 ? -28.529 -1.214 82.464 1.00 38.34 198 PRO A N 1
ATOM 1643 C CA . PRO A 1 198 ? -28.682 -1.293 81.025 1.00 38.34 198 PRO A CA 1
ATOM 1644 C C . PRO A 1 198 ? -27.290 -1.563 80.458 1.00 38.34 198 PRO A C 1
ATOM 1646 O O . PRO A 1 198 ? -26.401 -0.715 80.543 1.00 38.34 198 PRO A O 1
ATOM 1649 N N . THR A 1 199 ? -27.060 -2.761 79.925 1.00 41.16 199 THR A N 1
ATOM 1650 C CA . THR A 1 199 ? -25.923 -2.965 79.035 1.00 41.16 199 THR A CA 1
ATOM 1651 C C . THR A 1 199 ? -26.260 -2.183 77.779 1.00 41.16 199 THR A C 1
ATOM 1653 O O . THR A 1 199 ? -27.021 -2.632 76.927 1.00 41.16 199 THR A O 1
ATOM 1656 N N . VAL A 1 200 ? -25.773 -0.948 77.725 1.00 38.81 200 VAL A N 1
ATOM 1657 C CA . VAL A 1 200 ? -25.822 -0.116 76.533 1.00 38.81 200 VAL A CA 1
ATOM 1658 C C . VAL A 1 200 ? -25.046 -0.884 75.466 1.00 38.81 200 VAL A C 1
ATOM 1660 O O . VAL A 1 200 ? -23.820 -0.929 75.504 1.00 38.81 200 VAL A O 1
ATOM 1663 N N . MET A 1 201 ? -25.743 -1.521 74.524 1.00 38.06 201 MET A N 1
ATOM 1664 C CA . MET A 1 201 ? -25.138 -1.858 73.238 1.00 38.06 201 MET A CA 1
ATOM 1665 C C . MET A 1 201 ? -24.973 -0.550 72.469 1.00 38.06 201 MET A C 1
ATOM 1667 O O . MET A 1 201 ? -25.751 -0.198 71.586 1.00 38.06 201 MET A O 1
ATOM 1671 N N . SER A 1 202 ? -23.967 0.222 72.863 1.00 44.81 202 SER A N 1
ATOM 1672 C CA . SER A 1 202 ? -23.440 1.298 72.048 1.00 44.81 202 SER A CA 1
ATOM 1673 C C . SER A 1 202 ? -22.736 0.657 70.853 1.00 44.81 202 SER A C 1
ATOM 1675 O O . SER A 1 202 ? -21.719 -0.010 71.020 1.00 44.81 202 SER A O 1
ATOM 1677 N N . HIS A 1 203 ? -23.294 0.896 69.665 1.00 43.31 203 HIS A N 1
ATOM 1678 C CA . HIS A 1 203 ? -22.650 0.759 68.353 1.00 43.31 203 HIS A CA 1
ATOM 1679 C C . HIS A 1 203 ? -22.484 -0.665 67.801 1.00 43.31 203 HIS A C 1
ATOM 1681 O O . HIS A 1 203 ? -21.387 -1.204 67.719 1.00 43.31 203 HIS A O 1
ATOM 1687 N N . GLY A 1 204 ? -23.584 -1.222 67.292 1.00 38.25 204 GLY A N 1
ATOM 1688 C CA . GLY A 1 204 ? -23.557 -2.319 66.324 1.00 38.25 204 GLY A CA 1
ATOM 1689 C C . GLY A 1 204 ? -24.346 -1.943 65.073 1.00 38.25 204 GLY A C 1
ATOM 1690 O O . GLY A 1 204 ? -25.533 -2.243 64.987 1.00 38.25 204 GLY A O 1
ATOM 1691 N N . TRP A 1 205 ? -23.713 -1.264 64.113 1.00 43.69 205 TRP A N 1
ATOM 1692 C CA . TRP A 1 205 ? -24.310 -1.047 62.791 1.00 43.69 205 TRP A CA 1
ATOM 1693 C C . TRP A 1 205 ? -24.184 -2.329 61.961 1.00 43.69 205 TRP A C 1
ATOM 1695 O O . TRP A 1 205 ? -23.083 -2.832 61.752 1.00 43.69 205 TRP A O 1
ATOM 1705 N N . HIS A 1 206 ? -25.318 -2.868 61.512 1.00 41.62 206 HIS A N 1
ATOM 1706 C CA . HIS A 1 206 ? -25.377 -4.009 60.599 1.00 41.62 206 HIS A CA 1
ATOM 1707 C C . HIS A 1 206 ? -25.371 -3.506 59.149 1.00 41.62 206 HIS A C 1
ATOM 1709 O O . HIS A 1 206 ? -26.209 -2.687 58.779 1.00 41.62 206 HIS A O 1
ATOM 1715 N N . ASN A 1 207 ? -24.458 -4.020 58.323 1.00 41.72 207 ASN A N 1
ATOM 1716 C CA . ASN A 1 207 ? -24.491 -3.864 56.866 1.00 41.72 207 ASN A CA 1
ATOM 1717 C C . ASN A 1 207 ? -25.014 -5.182 56.251 1.00 41.72 207 ASN A C 1
ATOM 1719 O O . ASN A 1 207 ? -24.499 -6.240 56.629 1.00 41.72 207 ASN A O 1
ATOM 1723 N N . PRO A 1 208 ? -26.002 -5.191 55.332 1.00 41.84 208 PRO A N 1
ATOM 1724 C CA . PRO A 1 208 ? -26.632 -6.424 54.850 1.00 41.84 208 PRO A CA 1
ATOM 1725 C C . PRO A 1 208 ? -25.817 -7.088 53.722 1.00 41.84 208 PRO A C 1
ATOM 1727 O O . PRO A 1 208 ? -26.342 -7.366 52.649 1.00 41.84 208 PRO A O 1
ATOM 1730 N N . GLY A 1 209 ? -24.518 -7.318 53.948 1.00 39.59 209 GLY A N 1
ATOM 1731 C CA . GLY A 1 209 ? -23.582 -7.780 52.911 1.00 39.59 209 GLY A CA 1
ATOM 1732 C C . GLY A 1 209 ? -22.475 -8.737 53.365 1.00 39.59 209 GLY A C 1
ATOM 1733 O O . GLY A 1 209 ? -21.546 -8.971 52.605 1.00 39.59 209 GLY A O 1
ATOM 1734 N N . GLY A 1 210 ? -22.536 -9.294 54.580 1.00 44.72 210 GLY A N 1
ATOM 1735 C CA . GLY A 1 210 ? -21.696 -10.444 54.955 1.00 44.72 210 GLY A CA 1
ATOM 1736 C C . GLY A 1 210 ? -20.181 -10.207 55.084 1.00 44.72 210 GLY A C 1
ATOM 1737 O O . GLY A 1 210 ? -19.433 -11.179 55.121 1.00 44.72 210 GLY A O 1
ATOM 1738 N N . ALA A 1 211 ? -19.705 -8.965 55.194 1.00 43.84 211 ALA A N 1
ATOM 1739 C CA . ALA A 1 211 ? -18.298 -8.693 55.501 1.00 43.84 211 ALA A CA 1
ATOM 1740 C C . ALA A 1 211 ? -18.067 -8.590 57.021 1.00 43.84 211 ALA A C 1
ATOM 1742 O O . ALA A 1 211 ? -18.788 -7.884 57.727 1.00 43.84 211 ALA A O 1
ATOM 1743 N N . VAL A 1 212 ? -17.050 -9.303 57.513 1.00 41.06 212 VAL A N 1
ATOM 1744 C CA . VAL A 1 212 ? -16.589 -9.315 58.912 1.00 41.06 212 VAL A CA 1
ATOM 1745 C C . VAL A 1 212 ? -16.191 -7.901 59.351 1.00 41.06 212 VAL A C 1
ATOM 1747 O O . VAL A 1 212 ? -15.412 -7.247 58.661 1.00 41.06 212 VAL A O 1
ATOM 1750 N N . ILE A 1 213 ? -16.686 -7.437 60.507 1.00 45.06 213 ILE A N 1
ATOM 1751 C CA . ILE A 1 213 ? -16.291 -6.143 61.083 1.00 45.06 213 ILE A CA 1
ATOM 1752 C C . ILE A 1 213 ? -15.288 -6.348 62.218 1.00 45.06 213 ILE A C 1
ATOM 1754 O O . ILE A 1 213 ? -15.545 -7.013 63.220 1.00 45.06 213 ILE A O 1
ATOM 1758 N N . CYS A 1 214 ? -14.143 -5.715 62.003 1.00 39.41 214 CYS A N 1
ATOM 1759 C CA . CYS A 1 214 ? -13.046 -5.461 62.913 1.00 39.41 214 CYS A CA 1
ATOM 1760 C C . CYS A 1 214 ? -13.495 -4.834 64.246 1.00 39.41 214 CYS A C 1
ATOM 1762 O O . CYS A 1 214 ? -14.308 -3.912 64.280 1.00 39.41 214 CYS A O 1
ATOM 1764 N N . THR A 1 215 ? -12.898 -5.277 65.350 1.00 44.19 215 THR A N 1
ATOM 1765 C CA . THR A 1 215 ? -12.981 -4.618 66.661 1.00 44.19 215 THR A CA 1
ATOM 1766 C C . THR A 1 215 ? -12.301 -3.235 66.644 1.00 44.19 215 THR A C 1
ATOM 1768 O O . THR A 1 215 ? -11.456 -2.985 65.782 1.00 44.19 215 THR A O 1
ATOM 1771 N N . PRO A 1 216 ? -12.583 -2.342 67.619 1.00 41.75 216 PRO A N 1
ATOM 1772 C CA . PRO A 1 216 ? -11.946 -1.018 67.727 1.00 41.75 216 PRO A CA 1
ATOM 1773 C C . PRO A 1 216 ? -10.410 -1.045 67.781 1.00 41.75 216 PRO A C 1
ATOM 1775 O O . PRO A 1 216 ? -9.766 -0.043 67.498 1.00 41.75 216 PRO A O 1
ATOM 1778 N N . SER A 1 217 ? -9.814 -2.197 68.099 1.00 44.66 217 SER A N 1
ATOM 1779 C CA . SER A 1 217 ? -8.368 -2.427 68.045 1.00 44.66 217 SER A CA 1
ATOM 1780 C C . SER A 1 217 ? -7.782 -2.462 66.622 1.00 44.66 217 SER A C 1
ATOM 1782 O O . SER A 1 217 ? -6.568 -2.405 66.488 1.00 44.66 217 SER A O 1
ATOM 1784 N N . ASN A 1 218 ? -8.615 -2.537 65.574 1.00 44.25 218 ASN A N 1
ATOM 1785 C CA . ASN A 1 218 ? -8.193 -2.709 64.174 1.00 44.25 218 ASN A CA 1
ATOM 1786 C C . ASN A 1 218 ? -8.615 -1.547 63.246 1.00 44.25 218 ASN A C 1
ATOM 1788 O O . ASN A 1 218 ? -8.507 -1.658 62.025 1.00 44.25 218 ASN A O 1
ATOM 1792 N N . ALA A 1 219 ? -9.086 -0.419 63.788 1.00 43.41 219 ALA A N 1
ATOM 1793 C CA . ALA A 1 219 ? -9.514 0.756 63.018 1.00 43.41 219 ALA A CA 1
ATOM 1794 C C . ALA A 1 219 ? -8.336 1.630 62.526 1.00 43.41 219 ALA A C 1
ATOM 1796 O O . ALA A 1 219 ? -8.345 2.845 62.695 1.00 43.41 219 ALA A O 1
ATOM 1797 N N . GLN A 1 220 ? -7.311 1.017 61.928 1.00 46.00 220 GLN A N 1
ATOM 1798 C CA . GLN A 1 220 ? -6.150 1.721 61.361 1.00 46.00 220 GLN A CA 1
ATOM 1799 C C . GLN A 1 220 ? -6.107 1.737 59.823 1.00 46.00 220 GLN A C 1
ATOM 1801 O O . GLN A 1 220 ? -5.139 2.223 59.253 1.00 46.00 220 GLN A O 1
ATOM 1806 N N . ASN A 1 221 ? -7.166 1.294 59.140 1.00 49.16 221 ASN A N 1
ATOM 1807 C CA . ASN A 1 221 ? -7.273 1.401 57.682 1.00 49.16 221 ASN A CA 1
ATOM 1808 C C . ASN A 1 221 ? -8.157 2.598 57.299 1.00 49.16 221 ASN A C 1
ATOM 1810 O O . ASN A 1 221 ? -9.325 2.424 56.946 1.00 49.16 221 ASN A O 1
ATOM 1814 N N . SER A 1 222 ? -7.630 3.822 57.399 1.00 53.56 222 SER A N 1
ATOM 1815 C CA . SER A 1 222 ? -8.273 4.974 56.756 1.00 53.56 222 SER A CA 1
ATOM 1816 C C . SER A 1 222 ? -8.066 4.859 55.245 1.00 53.56 222 SER A C 1
ATOM 1818 O O . SER A 1 222 ? -6.951 4.657 54.784 1.00 53.56 222 SER A O 1
ATOM 1820 N N . MET A 1 223 ? -9.136 4.934 54.457 1.00 63.69 223 MET A N 1
ATOM 1821 C CA . MET A 1 223 ? -9.041 4.980 52.995 1.00 63.69 223 MET A CA 1
ATOM 1822 C C . MET A 1 223 ? -9.019 6.449 52.559 1.00 63.69 223 MET A C 1
ATOM 1824 O O . MET A 1 223 ? -9.885 7.223 52.971 1.00 63.69 223 MET A O 1
ATOM 1828 N N . VAL A 1 224 ? -8.047 6.843 51.739 1.00 67.62 224 VAL A N 1
ATOM 1829 C CA . VAL A 1 224 ? -7.859 8.213 51.241 1.00 67.62 224 VAL A CA 1
ATOM 1830 C C . VAL A 1 224 ? -8.202 8.255 49.754 1.00 67.62 224 VAL A C 1
ATOM 1832 O O . VAL A 1 224 ? -7.802 7.382 48.989 1.00 67.62 224 VAL A O 1
ATOM 1835 N N . TYR A 1 225 ? -8.972 9.262 49.339 1.00 62.28 225 TYR A N 1
ATOM 1836 C CA . TYR A 1 225 ? -9.336 9.443 47.934 1.00 62.28 225 TYR A CA 1
ATOM 1837 C C . TYR A 1 225 ? -8.146 9.968 47.125 1.00 62.28 225 TYR A C 1
ATOM 1839 O O . TYR A 1 225 ? -7.629 11.046 47.427 1.00 62.28 225 TYR A O 1
ATOM 1847 N N . ASN A 1 226 ? -7.745 9.242 46.080 1.00 71.38 226 ASN A N 1
ATOM 1848 C CA . ASN A 1 226 ? -6.687 9.661 45.169 1.00 71.38 226 ASN A CA 1
ATOM 1849 C C . ASN A 1 226 ? -7.298 10.254 43.888 1.00 71.38 226 ASN A C 1
ATOM 1851 O O . ASN A 1 226 ? -7.893 9.554 43.070 1.00 71.38 226 ASN A O 1
ATOM 1855 N N . ALA A 1 227 ? -7.139 11.566 43.698 1.00 58.94 227 ALA A N 1
ATOM 1856 C CA . ALA A 1 227 ? -7.712 12.274 42.552 1.00 58.94 227 ALA A CA 1
ATOM 1857 C C . ALA A 1 227 ? -7.028 11.943 41.210 1.00 58.94 227 ALA A C 1
ATOM 1859 O O . ALA A 1 227 ? -7.620 12.185 40.162 1.00 58.94 227 ALA A O 1
ATOM 1860 N N . GLY A 1 228 ? -5.807 11.395 41.224 1.00 66.75 228 GLY A N 1
ATOM 1861 C CA . GLY A 1 228 ? -5.091 10.996 40.010 1.00 66.75 228 GLY A CA 1
ATOM 1862 C C . GLY A 1 228 ? -5.541 9.641 39.462 1.00 66.75 228 GLY A C 1
ATOM 1863 O O . GLY A 1 228 ? -5.592 9.461 38.248 1.00 66.75 228 GLY A O 1
ATOM 1864 N N . THR A 1 229 ? -5.895 8.703 40.345 1.00 70.69 229 THR A N 1
ATOM 1865 C CA . THR A 1 229 ? -6.354 7.352 39.975 1.00 70.69 229 THR A CA 1
ATOM 1866 C C . THR A 1 229 ? -7.878 7.203 40.017 1.00 70.69 229 THR A C 1
ATOM 1868 O O . THR A 1 229 ? -8.417 6.261 39.442 1.00 70.69 229 THR A O 1
ATOM 1871 N N . GLY A 1 230 ? -8.592 8.136 40.658 1.00 67.00 230 GLY A N 1
ATOM 1872 C CA . GLY A 1 230 ? -10.054 8.126 40.769 1.00 67.00 230 GLY A CA 1
ATOM 1873 C C . GLY A 1 230 ? -10.601 7.055 41.719 1.00 67.00 230 GLY A C 1
ATOM 1874 O O . GLY A 1 230 ? -11.802 6.785 41.708 1.00 67.00 230 GLY A O 1
ATOM 1875 N N . ILE A 1 231 ? -9.741 6.438 42.534 1.00 62.34 231 ILE A N 1
ATOM 1876 C CA . ILE A 1 231 ? -10.097 5.381 43.487 1.00 62.34 231 ILE A CA 1
ATOM 1877 C C . ILE A 1 231 ? -9.649 5.742 44.910 1.00 62.34 231 ILE A C 1
ATOM 1879 O O . ILE A 1 231 ? -8.779 6.587 45.121 1.00 62.34 231 ILE A O 1
ATOM 1883 N N . TYR A 1 232 ? -10.279 5.113 45.904 1.00 69.00 232 TYR A N 1
ATOM 1884 C CA . TYR A 1 232 ? -9.870 5.214 47.306 1.00 69.00 232 TYR A CA 1
ATOM 1885 C C . TYR A 1 232 ? -8.780 4.177 47.595 1.00 69.00 232 TYR A C 1
ATOM 1887 O O . TYR A 1 232 ? -8.979 2.990 47.338 1.00 69.00 232 TYR A O 1
ATOM 1895 N N . GLU A 1 233 ? -7.659 4.613 48.160 1.00 69.19 233 GLU A N 1
ATOM 1896 C CA . GLU A 1 233 ? -6.492 3.780 48.477 1.00 69.19 233 GLU A CA 1
ATOM 1897 C C . GLU A 1 233 ? -6.257 3.744 50.000 1.00 69.19 233 GLU A C 1
ATOM 1899 O O . GLU A 1 233 ? -6.652 4.683 50.696 1.00 69.19 233 GLU A O 1
ATOM 1904 N N . PRO A 1 234 ? -5.640 2.688 50.564 1.00 69.44 234 PRO A N 1
ATOM 1905 C CA . PRO A 1 234 ? -5.314 2.644 51.988 1.00 69.44 234 PRO A CA 1
ATOM 1906 C C . PRO A 1 234 ? -4.311 3.751 52.330 1.00 69.44 234 PRO A C 1
ATOM 1908 O O . PRO A 1 234 ? -3.237 3.829 51.736 1.00 69.44 234 PRO A O 1
ATOM 1911 N N . GLY A 1 235 ? -4.650 4.609 53.286 1.00 56.97 235 GLY A N 1
ATOM 1912 C CA . GLY A 1 235 ? -3.778 5.670 53.766 1.00 56.97 235 GLY A CA 1
ATOM 1913 C C . GLY A 1 235 ? -2.535 5.083 54.427 1.00 56.97 235 GLY A C 1
ATOM 1914 O O . GLY A 1 235 ? -2.629 4.375 55.428 1.00 56.97 235 GLY A O 1
ATOM 1915 N N . SER A 1 236 ? -1.358 5.379 53.882 1.00 50.62 236 SER A N 1
ATOM 1916 C CA . SER A 1 236 ? -0.087 5.071 54.536 1.00 50.62 236 SER A CA 1
ATOM 1917 C C . SER A 1 236 ? 0.114 6.014 55.725 1.00 50.62 236 SER A C 1
ATOM 1919 O O . SER A 1 236 ? 0.148 7.231 55.533 1.00 50.62 236 SER A O 1
ATOM 1921 N N . MET A 1 237 ? 0.262 5.477 56.938 1.00 43.78 237 MET A N 1
ATOM 1922 C CA . MET A 1 237 ? 0.691 6.274 58.090 1.00 43.78 237 MET A CA 1
ATOM 1923 C C . MET A 1 237 ? 2.181 6.611 57.970 1.00 43.78 237 MET A C 1
ATOM 1925 O O . MET A 1 237 ? 3.009 5.703 57.891 1.00 43.78 237 MET A O 1
ATOM 1929 N N . PHE A 1 238 ? 2.497 7.904 57.996 1.00 35.81 238 PHE A N 1
ATOM 1930 C CA . PHE A 1 238 ? 3.746 8.429 58.546 1.00 35.81 238 PHE A CA 1
ATOM 1931 C C . PHE A 1 238 ? 3.419 9.130 59.862 1.00 35.81 238 PHE A C 1
ATOM 1933 O O . PHE A 1 238 ? 2.345 9.776 59.916 1.00 35.81 238 PHE A O 1
#

Radius of gyration: 50.82 Å; Cα contacts (8 Å, |Δi|>4): 189; chains: 1; bounding box: 100×27×143 Å

Organism: NCBI:txid1070528

Foldseek 3Di:
DFAWPDWDKEKDWDQPPVRWIKIKIWIWTATPQQWIWIWIWIWTDDDPPDPDPDPTDIDTPDIDGGPQHDDPVLSVVVPVQGDDDHDPPSVVCVVVVVVNVVVVVVRSVVVVVVVVVVVVVVVVVVVVVVVVVVVVVVVVVVVVVVVVVVVVVVVVVVVVVVVVVVVVVVVVVVVVVVVVPPDDPDDDDDDPPPPPPPPPPPDDDDDPPPDDDDDPVPPQFDWPQDPVVRDTHGDDDD

pLDDT: mean 70.42, std 18.34, range [35.81, 96.5]

Solvent-accessible surface area (backbone atoms only — not comparable to full-atom values): 14530 Å² total; per-residue (Å²): 134,89,57,64,77,40,79,45,65,47,60,35,74,45,70,46,99,83,64,43,32,40,33,37,37,38,38,42,34,26,34,77,74,28,29,39,39,40,36,32,33,40,38,77,43,81,46,100,79,64,92,66,88,68,86,75,69,71,41,76,79,40,76,47,81,41,85,69,55,50,59,69,70,58,54,57,52,46,61,72,73,45,75,90,60,84,56,94,54,31,80,80,45,49,68,54,54,52,53,52,53,51,52,50,54,54,54,52,53,50,54,53,52,53,53,52,51,50,53,52,53,50,52,51,50,55,52,49,54,52,50,52,52,52,50,53,51,49,51,52,51,52,52,52,50,51,52,51,52,53,50,53,53,52,51,52,50,52,52,51,52,49,51,51,51,54,50,50,52,51,52,56,50,52,53,51,50,63,65,69,66,78,79,82,96,81,78,90,79,74,88,77,83,73,83,71,73,81,80,75,82,77,83,80,86,84,70,102,72,85,74,89,81,76,58,87,92,60,78,73,75,51,67,40,80,37,84,90,80,75,46,72,42,78,50,80,86,129

Mean predicted aligned error: 19.85 Å